Protein AF-0000000080283269 (afdb_homodimer)

Secondary structure (DSSP, 8-state):
--HHHHHHHHHHHHHH-GGGSHHHHT--TT-----S-GGG-HHHHHHHHHHHTSEEEEEEEEEEEE--SS---EEEEEEEEE-TTS-EEEEEEEEE--HHHHHH--TT-EEEEEE-TTT-SSEEEE-TT--HHHHHHHHHHHHHHHH-/--HHHHHHHHHHHHHH-GGGSHHHHT--TT-----S-GGG-HHHHHHHHHHHTSEEEEEEEEEEEE--SS---EEEEEEEEE-TTS-EEEEEEEEE--HHHHHH--TT-EEEEEE-TTT-SSEEEE-TT--HHHHHHHHHHHHHHHH-

Organism: Amycolatopsis orientalis (NCBI:txid31958)

Foldseek 3Di:
DVVVVLVVVVVVVCVVCVCQDCVNVVHDPVDSTDDQDLVPDPVSVVVVVCVVPDDDDDDDDDDDDDRHPPFQDWDWDWDFDAFLVGDTDIAIETDRDHPVRVVPDDPVDDFDWDDDPVPPPRYIYGPPVDDPVVVVVGVVSRVVVVVD/DVVVVLVVVVVVVCVVCVCQDCVNVVHDPVDSTDDQDLVPDPVSVVVVVCVVPDDDDDDDDDDDDDRHPPFADWDWDWDFDAFLVGDTDIAIETDRDHPVRVVPDDPVDDFDWDDDPVPPPRYIYGPPPDDPVVVVVGVVSRVVVVVD

Solvent-accessible surface area (backbone atoms only — not comparable to full-atom values): 16406 Å² total; per-residue (Å²): 121,71,67,58,52,52,54,50,52,51,50,49,42,36,66,73,37,51,77,67,23,47,77,66,61,62,44,62,90,75,44,87,67,76,65,81,52,45,91,79,29,68,69,45,47,54,49,52,57,53,26,74,72,29,51,75,35,42,23,30,30,63,49,74,44,77,48,48,90,82,49,50,40,38,31,35,36,31,20,53,28,43,32,70,88,68,53,70,48,54,26,40,26,80,42,72,35,47,69,71,55,54,59,66,62,45,69,68,42,75,41,54,23,12,28,44,87,88,70,69,50,34,58,31,32,76,38,82,81,59,53,64,68,60,53,50,52,45,52,50,48,38,52,54,55,70,76,99,122,71,68,57,53,52,54,50,51,51,50,49,42,36,67,73,37,51,78,66,24,47,77,65,62,63,46,61,88,76,44,89,68,78,66,82,52,46,91,77,30,66,68,45,47,52,49,52,57,53,27,76,71,29,51,74,33,41,22,30,30,64,50,74,44,76,48,49,89,81,53,47,40,40,30,33,36,32,20,52,28,43,32,71,86,68,53,70,49,56,26,40,26,80,41,70,36,46,67,71,57,55,61,67,62,46,70,68,42,74,41,54,24,13,28,43,87,89,70,70,52,36,57,32,32,76,38,84,80,60,52,66,68,58,52,50,52,46,51,51,48,39,52,54,56,70,76,100

Nearest PDB structures (foldseek):
  3ul5-assembly1_A  TM=3.942E-01  e=2.993E+00  Saccharum officinarum
  7eg9-assembly1_A  TM=3.042E-01  e=3.191E+00  Homo sapiens
  8gxs-assembly1_DA  TM=3.113E-01  e=5.332E+00  Homo sapiens
  3ul5-assembly1_A  TM=3.945E-01  e=2.139E+00  Saccharum officinarum
  7eg9-assembly1_A  TM=3.043E-01  e=2.951E+00  Homo sapiens

Sequence (296 aa):
MFFGSKKKLDDLMAQLRPDLSRESLGVGPAFPGVAPNPLLSRDAWKRNAELRTGALALGVLVDWREGSSDGSPRVVLMLDVETAGGISFRGIADEDLTITELTRLAPGQTLPVRYRPAVMDHYVALARDADPAQVRRLSDEIASRKRTMFFGSKKKLDDLMAQLRPDLSRESLGVGPAFPGVAPNPLLSRDAWKRNAELRTGALALGVLVDWREGSSDGSPRVVLMLDVETAGGISFRGIADEDLTITELTRLAPGQTLPVRYRPAVMDHYVALARDADPAQVRRLSDEIASRKRT

Radius of gyration: 23.68 Å; Cα contacts (8 Å, |Δi|>4): 490; chains: 2; bounding box: 53×63×57 Å

Structure (mmCIF, N/CA/C/O backbone):
data_AF-0000000080283269-model_v1
#
loop_
_entity.id
_entity.type
_entity.pdbx_description
1 polymer 'DUF5753 domain-containing protein'
#
loop_
_atom_site.group_PDB
_atom_site.id
_atom_site.type_symbol
_atom_site.label_atom_id
_atom_site.label_alt_id
_atom_site.label_comp_id
_atom_site.label_asym_id
_atom_site.label_entity_id
_atom_site.label_seq_id
_atom_site.pdbx_PDB_ins_code
_atom_site.Cartn_x
_atom_site.Cartn_y
_atom_site.Cartn_z
_atom_site.occupancy
_atom_site.B_iso_or_equiv
_atom_site.auth_seq_id
_atom_site.auth_comp_id
_atom_site.auth_asym_id
_atom_site.auth_atom_id
_atom_site.pdbx_PDB_model_num
ATOM 1 N N . MET A 1 1 ? -30.797 17.016 18.844 1 34.53 1 MET A N 1
ATOM 2 C CA . MET A 1 1 ? -31 15.586 18.688 1 34.53 1 MET A CA 1
ATOM 3 C C . MET A 1 1 ? -29.969 14.992 17.734 1 34.53 1 MET A C 1
ATOM 5 O O . MET A 1 1 ? -29.828 13.773 17.656 1 34.53 1 MET A O 1
ATOM 9 N N . PHE A 1 2 ? -29.422 15.75 16.719 1 45.03 2 PHE A N 1
ATOM 10 C CA . PHE A 1 2 ? -28.484 15.359 15.672 1 45.03 2 PHE A CA 1
ATOM 11 C C . PHE A 1 2 ? -27.109 15.062 16.266 1 45.03 2 PHE A C 1
ATOM 13 O O . PHE A 1 2 ? -26.312 14.344 15.664 1 45.03 2 PHE A O 1
ATOM 20 N N . PHE A 1 3 ? -26.844 15.656 17.5 1 53.34 3 PHE A N 1
ATOM 21 C CA . PHE A 1 3 ? -25.594 15.492 18.234 1 53.34 3 PHE A CA 1
ATOM 22 C C . PHE A 1 3 ? -25.391 14.039 18.641 1 53.34 3 PHE A C 1
ATOM 24 O O . PHE A 1 3 ? -24.266 13.539 18.641 1 53.34 3 PHE A O 1
ATOM 31 N N . GLY A 1 4 ? -26.484 13.469 18.906 1 50.44 4 GLY A N 1
ATOM 32 C CA . GLY A 1 4 ? -26.484 12.086 19.359 1 50.44 4 GLY A CA 1
ATOM 33 C C . GLY A 1 4 ? -26 11.109 18.297 1 50.44 4 GLY A C 1
ATOM 34 O O . GLY A 1 4 ? -25.312 10.141 18.625 1 50.44 4 GLY A O 1
ATOM 35 N N . SER A 1 5 ? -26.344 11.539 17.125 1 53.84 5 SER A N 1
ATOM 36 C CA . SER A 1 5 ? -26.094 10.617 16.031 1 53.84 5 SER A CA 1
ATOM 37 C C . SER A 1 5 ? -24.609 10.602 15.648 1 53.84 5 SER A C 1
ATOM 39 O O . SER A 1 5 ? -24.031 9.531 15.43 1 53.84 5 SER A O 1
ATOM 41 N N . LYS A 1 6 ? -23.984 11.742 15.742 1 57.91 6 LYS A N 1
ATOM 42 C CA . LYS A 1 6 ? -22.562 11.82 15.438 1 57.91 6 LYS A CA 1
ATOM 43 C C . LYS A 1 6 ? -21.734 11.094 16.484 1 57.91 6 LYS A C 1
ATOM 45 O O . LYS A 1 6 ? -20.797 10.352 16.156 1 57.91 6 LYS A O 1
ATOM 50 N N . LYS A 1 7 ? -22.047 11.359 17.703 1 60.53 7 LYS A N 1
ATOM 51 C CA . LYS A 1 7 ? -21.328 10.664 18.781 1 60.53 7 LYS A CA 1
ATOM 52 C C . LYS A 1 7 ? -21.469 9.148 18.641 1 60.53 7 LYS A C 1
ATOM 54 O O . LYS A 1 7 ? -20.5 8.422 18.828 1 60.53 7 LYS A O 1
ATOM 59 N N . LYS A 1 8 ? -22.656 8.688 18.266 1 61.84 8 LYS A N 1
ATOM 60 C CA . LYS A 1 8 ? -22.875 7.254 18.109 1 61.84 8 LYS A CA 1
ATOM 61 C C . LYS A 1 8 ? -22.047 6.699 16.953 1 61.84 8 LYS A C 1
ATOM 63 O O . LYS A 1 8 ? -21.469 5.613 17.062 1 61.84 8 LYS A O 1
ATOM 68 N N . LEU A 1 9 ? -21.906 7.461 15.805 1 58.5 9 LEU A N 1
ATOM 69 C CA . LEU A 1 9 ? -21.125 7.02 14.656 1 58.5 9 LEU A CA 1
ATOM 70 C C . LEU A 1 9 ? -19.641 6.996 14.977 1 58.5 9 LEU A C 1
ATOM 72 O O . LEU A 1 9 ? -18.922 6.062 14.594 1 58.5 9 LEU A O 1
ATOM 76 N N . ASP A 1 10 ? -19.328 8.039 15.75 1 60.22 10 ASP A N 1
ATOM 77 C CA . ASP A 1 10 ? -17.922 8.086 16.156 1 60.22 10 ASP A CA 1
ATOM 78 C C . ASP A 1 10 ? -17.578 6.891 17.047 1 60.22 10 ASP A C 1
ATOM 80 O O . ASP A 1 10 ? -16.516 6.285 16.891 1 60.22 10 ASP A O 1
ATOM 84 N N . ASP A 1 11 ? -18.469 6.703 17.922 1 62.12 11 ASP A N 1
ATOM 85 C CA . ASP A 1 11 ? -18.281 5.57 18.812 1 62.12 11 ASP A CA 1
ATOM 86 C C . ASP A 1 11 ? -18.266 4.254 18.047 1 62.12 11 ASP A C 1
ATOM 88 O O . ASP A 1 11 ? -17.453 3.365 18.344 1 62.12 11 ASP A O 1
ATOM 92 N N . LEU A 1 12 ? -19.188 4.098 17.125 1 60.12 12 LEU A N 1
ATOM 93 C CA . LEU A 1 12 ? -19.234 2.887 16.297 1 60.12 12 LEU A CA 1
ATOM 94 C C . LEU A 1 12 ? -17.953 2.721 15.5 1 60.12 12 LEU A C 1
ATOM 96 O O . LEU A 1 12 ? -17.391 1.622 15.43 1 60.12 12 LEU A O 1
ATOM 100 N N . MET A 1 13 ? -17.5 3.801 15.062 1 62.12 13 MET A N 1
ATOM 101 C CA . MET A 1 13 ? -16.281 3.73 14.266 1 62.12 13 MET A CA 1
ATOM 102 C C . MET A 1 13 ? -15.086 3.373 15.148 1 62.12 13 MET A C 1
ATOM 104 O O . MET A 1 13 ? -14.203 2.615 14.727 1 62.12 13 MET A O 1
ATOM 108 N N . ALA A 1 14 ? -15.125 3.967 16.328 1 62.28 14 ALA A N 1
ATOM 109 C CA . ALA A 1 14 ? -14.078 3.611 17.281 1 62.28 14 ALA A CA 1
ATOM 110 C C . ALA A 1 14 ? -14.094 2.115 17.578 1 62.28 14 ALA A C 1
ATOM 112 O O . ALA A 1 14 ? -13.047 1.502 17.781 1 62.28 14 ALA A O 1
ATOM 113 N N . GLN A 1 15 ? -15.281 1.639 17.5 1 68.88 15 GLN A N 1
ATOM 114 C CA . GLN A 1 15 ? -15.398 0.206 17.75 1 68.88 15 GLN A CA 1
ATOM 115 C C . GLN A 1 15 ? -14.938 -0.603 16.547 1 68.88 15 GLN A C 1
ATOM 117 O O . GLN A 1 15 ? -14.32 -1.659 16.703 1 68.88 15 GLN A O 1
ATOM 122 N N . LEU A 1 16 ? -15.164 -0.033 15.484 1 72.62 16 LEU A N 1
ATOM 123 C CA . LEU A 1 16 ? -14.883 -0.789 14.266 1 72.62 16 LEU A CA 1
ATOM 124 C C . LEU A 1 16 ? -13.422 -0.642 13.867 1 72.62 16 LEU A C 1
ATOM 126 O O . LEU A 1 16 ? -12.82 -1.578 13.328 1 72.62 16 LEU A O 1
ATOM 130 N N . ARG A 1 17 ? -12.891 0.558 14.289 1 80.06 17 ARG A N 1
ATOM 131 C CA . ARG A 1 17 ? -11.492 0.833 13.961 1 80.06 17 ARG A CA 1
ATOM 132 C C . ARG A 1 17 ? -10.742 1.375 15.172 1 80.06 17 ARG A C 1
ATOM 134 O O . ARG A 1 17 ? -10.297 2.525 15.164 1 80.06 17 ARG A O 1
ATOM 141 N N . PRO A 1 18 ? -10.578 0.492 16.156 1 78.25 18 PRO A N 1
ATOM 142 C CA . PRO A 1 18 ? -9.898 0.943 17.375 1 78.25 18 PRO A CA 1
ATOM 143 C C . PRO A 1 18 ? -8.5 1.495 17.094 1 78.25 18 PRO A C 1
ATOM 145 O O . PRO A 1 18 ? -7.992 2.307 17.875 1 78.25 18 PRO A O 1
ATOM 148 N N . ASP A 1 19 ? -7.902 1.086 16.016 1 80.44 19 ASP A N 1
ATOM 149 C CA . ASP A 1 19 ? -6.559 1.538 15.68 1 80.44 19 ASP A CA 1
ATOM 150 C C . ASP A 1 19 ? -6.562 3 15.242 1 80.44 19 ASP A C 1
ATOM 152 O O . ASP A 1 19 ? -5.512 3.645 15.195 1 80.44 19 ASP A O 1
ATOM 156 N N . LEU A 1 20 ? -7.73 3.541 14.992 1 82.75 20 LEU A N 1
ATOM 157 C CA . LEU A 1 20 ? -7.852 4.938 14.594 1 82.75 20 LEU A CA 1
ATOM 158 C C . LEU A 1 20 ? -8.445 5.781 15.711 1 82.75 20 LEU A C 1
ATOM 160 O O . LEU A 1 20 ? -8.82 6.938 15.5 1 82.75 20 LEU A O 1
ATOM 164 N N . SER A 1 21 ? -8.484 5.176 16.906 1 83.94 21 SER A N 1
ATOM 165 C CA . SER A 1 21 ? -8.984 5.926 18.047 1 83.94 21 SER A CA 1
ATOM 166 C C . SER A 1 21 ? -8.008 7.02 18.469 1 83.94 21 SER A C 1
ATOM 168 O O . SER A 1 21 ? -6.824 6.965 18.125 1 83.94 21 SER A O 1
ATOM 170 N N . ARG A 1 22 ? -8.547 8 19.203 1 87.62 22 ARG A N 1
ATOM 171 C CA . ARG A 1 22 ? -7.727 9.102 19.703 1 87.62 22 ARG A CA 1
ATOM 172 C C . ARG A 1 22 ? -6.582 8.586 20.562 1 87.62 22 ARG A C 1
ATOM 174 O O . ARG A 1 22 ? -5.449 9.055 20.438 1 87.62 22 ARG A O 1
ATOM 181 N N . GLU A 1 23 ? -6.848 7.66 21.375 1 85.19 23 GLU A N 1
ATOM 182 C CA . GLU A 1 23 ? -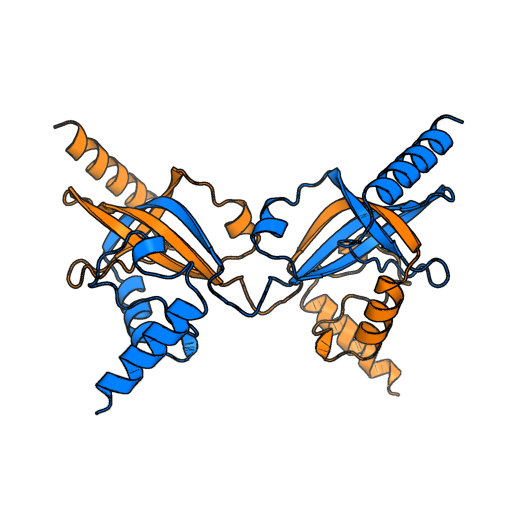5.828 7.066 22.234 1 85.19 23 GLU A CA 1
ATOM 183 C C . GLU A 1 23 ? -4.734 6.391 21.422 1 85.19 23 GLU A C 1
ATOM 185 O O . GLU A 1 23 ? -3.547 6.59 21.672 1 85.19 23 GLU A O 1
ATOM 190 N N . SER A 1 24 ? -5.137 5.695 20.422 1 84.75 24 SER A N 1
ATOM 191 C CA . SER A 1 24 ? -4.176 4.973 19.594 1 84.75 24 SER A CA 1
ATOM 192 C C . SER A 1 24 ? -3.326 5.93 18.766 1 84.75 24 SER A C 1
ATOM 194 O O . SER A 1 24 ? -2.158 5.648 18.484 1 84.75 24 SER A O 1
ATOM 196 N N . LEU A 1 25 ? -3.906 7.035 18.391 1 88.19 25 LEU A N 1
ATOM 197 C CA . LEU A 1 25 ? -3.221 8.008 17.531 1 88.19 25 LEU A CA 1
ATOM 198 C C . LEU A 1 25 ? -2.393 8.977 18.375 1 88.19 25 LEU A C 1
ATOM 200 O O . LEU A 1 25 ? -1.561 9.711 17.844 1 88.19 25 LEU A O 1
ATOM 204 N N . GLY A 1 26 ? -2.545 8.969 19.656 1 86.12 26 GLY A N 1
ATOM 205 C CA . GLY A 1 26 ? -1.801 9.844 20.547 1 86.12 26 GLY A CA 1
ATOM 206 C C . GLY A 1 26 ? -2.266 11.289 20.484 1 86.12 26 GLY A C 1
ATOM 207 O O . GLY A 1 26 ? -1.453 12.211 20.547 1 86.12 26 GLY A O 1
ATOM 208 N N . VAL A 1 27 ? -3.572 11.43 20.141 1 88.94 27 VAL A N 1
ATOM 209 C CA . VAL A 1 27 ? -4.102 12.781 20.016 1 88.94 27 VAL A CA 1
ATOM 210 C C . VAL A 1 27 ? -5.109 13.047 21.141 1 88.94 27 VAL A C 1
ATOM 212 O O . VAL A 1 27 ? -5.566 12.117 21.812 1 88.94 27 VAL A O 1
ATOM 215 N N . GLY A 1 28 ? -5.285 14.289 21.438 1 83 28 GLY A N 1
ATOM 216 C CA . GLY A 1 28 ? -6.18 14.703 22.516 1 83 28 GLY A CA 1
ATOM 217 C C . GLY A 1 28 ? -7.645 14.656 22.109 1 83 28 GLY A C 1
ATOM 218 O O . GLY A 1 28 ? -7.973 14.297 20.984 1 83 28 GLY A O 1
ATOM 219 N N . PRO A 1 29 ? -8.547 15 23.047 1 80.88 29 PRO A N 1
ATOM 220 C CA . PRO A 1 29 ? -9.992 14.922 22.844 1 80.88 29 PRO A CA 1
ATOM 221 C C . PRO A 1 29 ? -10.5 15.93 21.812 1 80.88 29 PRO A C 1
ATOM 223 O O . PRO A 1 29 ? -11.609 15.781 21.281 1 80.88 29 PRO A O 1
ATOM 226 N N . ALA A 1 30 ? -9.711 16.906 21.531 1 80.5 30 ALA A N 1
ATOM 227 C CA . ALA A 1 30 ? -10.125 17.938 20.578 1 80.5 30 ALA A CA 1
ATOM 228 C C . ALA A 1 30 ? -10.023 17.438 19.141 1 80.5 30 ALA A C 1
ATOM 230 O O . ALA A 1 30 ? -10.555 18.062 18.219 1 80.5 30 ALA A O 1
ATOM 231 N N . PHE A 1 31 ? -9.422 16.312 18.891 1 88.19 31 PHE A N 1
ATOM 232 C CA . P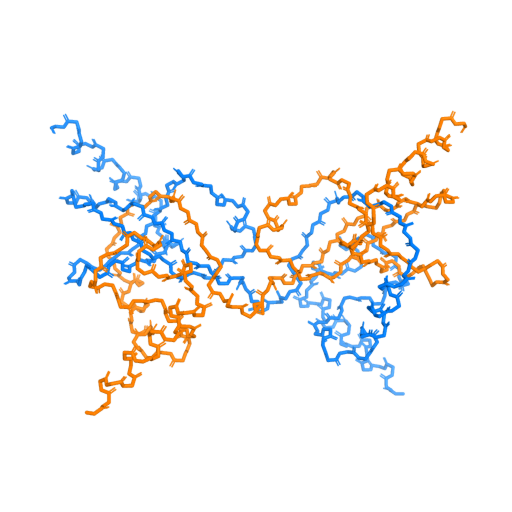HE A 1 31 ? -9.297 15.75 17.547 1 88.19 31 PHE A CA 1
ATOM 233 C C . PHE A 1 31 ? -10.641 15.203 17.062 1 88.19 31 PHE A C 1
ATOM 235 O O . PHE A 1 31 ? -11.234 14.344 17.719 1 88.19 31 PHE A O 1
ATOM 242 N N . PRO A 1 32 ? -11.117 15.672 15.914 1 84.12 32 PRO A N 1
ATOM 243 C CA . PRO A 1 32 ? -12.453 15.297 15.453 1 84.12 32 PRO A CA 1
ATOM 244 C C . PRO A 1 32 ? -12.508 13.859 14.922 1 84.12 32 PRO A C 1
ATOM 246 O O . PRO A 1 32 ? -13.594 13.312 14.742 1 84.12 32 PRO A O 1
ATOM 249 N N . GLY A 1 33 ? -11.43 13.32 14.719 1 84.62 33 GLY A N 1
ATOM 250 C CA . GLY A 1 33 ? -11.414 11.953 14.227 1 84.62 33 GLY A CA 1
ATOM 251 C C . GLY A 1 33 ? -11.148 11.867 12.734 1 84.62 33 GLY A C 1
ATOM 252 O O . GLY A 1 33 ? -11.141 12.883 12.039 1 84.62 33 GLY A O 1
ATOM 253 N N . VAL A 1 34 ? -10.797 10.695 12.281 1 85.12 34 VAL A N 1
ATOM 254 C CA . VAL A 1 34 ? -10.547 10.438 10.867 1 85.12 34 VAL A CA 1
ATOM 255 C C . VAL A 1 34 ? -11.844 10.031 10.18 1 85.12 34 VAL A C 1
ATOM 257 O O . VAL A 1 34 ? -12.523 9.102 10.617 1 85.12 34 VAL A O 1
ATOM 260 N N . ALA A 1 35 ? -12.195 10.797 9.164 1 82.75 35 ALA A N 1
ATOM 261 C CA . ALA A 1 35 ? -13.422 10.469 8.43 1 82.75 35 ALA A CA 1
ATOM 262 C C . ALA A 1 35 ? -13.305 9.117 7.734 1 82.75 35 ALA A C 1
ATOM 264 O O . ALA A 1 35 ? -12.312 8.852 7.047 1 82.75 35 ALA A O 1
ATOM 265 N N . PRO A 1 36 ? -14.312 8.273 7.902 1 75.5 36 PRO A N 1
ATOM 266 C CA . PRO A 1 36 ? -14.258 6.992 7.199 1 75.5 36 PRO A CA 1
ATOM 267 C C . PRO A 1 36 ? -14.211 7.152 5.68 1 75.5 36 PRO A C 1
ATOM 269 O O . PRO A 1 36 ? -13.492 6.414 5.004 1 75.5 36 PRO A O 1
ATOM 272 N N . ASN A 1 37 ? -15 8.086 5.152 1 76.44 37 ASN A N 1
ATOM 273 C CA . ASN A 1 37 ? -14.961 8.445 3.738 1 76.44 37 ASN A CA 1
ATOM 274 C C . ASN A 1 37 ? -14.836 9.953 3.543 1 76.44 37 ASN A C 1
ATOM 276 O O . ASN A 1 37 ? -15.844 10.656 3.508 1 76.44 37 ASN A O 1
ATOM 280 N N . PRO A 1 38 ? -13.625 10.375 3.365 1 79.5 38 PRO A N 1
ATOM 281 C CA . PRO A 1 38 ? -13.398 11.82 3.273 1 79.5 38 PRO A CA 1
ATOM 282 C C . PRO A 1 38 ? -14.094 12.453 2.068 1 79.5 38 PRO A C 1
ATOM 284 O O . PRO A 1 38 ? -14.414 13.641 2.09 1 79.5 38 PRO A O 1
ATOM 287 N N . LEU A 1 39 ? -14.328 11.648 1.071 1 77.81 39 LEU A N 1
ATOM 288 C CA . LEU A 1 39 ? -14.953 12.18 -0.136 1 77.81 39 LEU A CA 1
ATOM 289 C C . LEU A 1 39 ? -16.422 12.523 0.113 1 77.81 39 LEU A C 1
ATOM 291 O O . LEU A 1 39 ? -17 13.344 -0.602 1 77.81 39 LEU A O 1
ATOM 295 N N . LEU A 1 40 ? -16.953 11.914 1.128 1 79.88 40 LEU A N 1
ATOM 296 C CA . LEU A 1 40 ? -18.359 12.133 1.414 1 79.88 40 LEU A CA 1
ATOM 297 C C . LEU A 1 40 ? -18.531 13.039 2.627 1 79.88 40 LEU A C 1
ATOM 299 O O . LEU A 1 40 ? -19.656 13.258 3.082 1 79.88 40 LEU A O 1
ATOM 303 N N . SER A 1 41 ? -17.5 13.477 3.143 1 84.88 41 SER A N 1
ATOM 304 C CA . SER A 1 41 ? -17.547 14.32 4.332 1 84.88 41 SER A CA 1
ATOM 305 C C . SER A 1 41 ? -17.281 15.781 3.988 1 84.88 41 SER A C 1
ATOM 307 O O . SER A 1 41 ? -16.172 16.125 3.564 1 84.88 41 SER A O 1
ATOM 309 N N . ARG A 1 42 ? -18.234 16.594 4.18 1 88.81 42 ARG A N 1
ATOM 310 C CA . ARG A 1 42 ? -18.078 18.016 3.924 1 88.81 42 ARG A CA 1
ATOM 311 C C . ARG A 1 42 ? -16.984 18.609 4.789 1 88.81 42 ARG A C 1
ATOM 313 O O . ARG A 1 42 ? -16.172 19.422 4.316 1 88.81 42 ARG A O 1
ATOM 320 N N . ASP A 1 43 ? -17.031 18.234 6.062 1 89.31 43 ASP A N 1
ATOM 321 C CA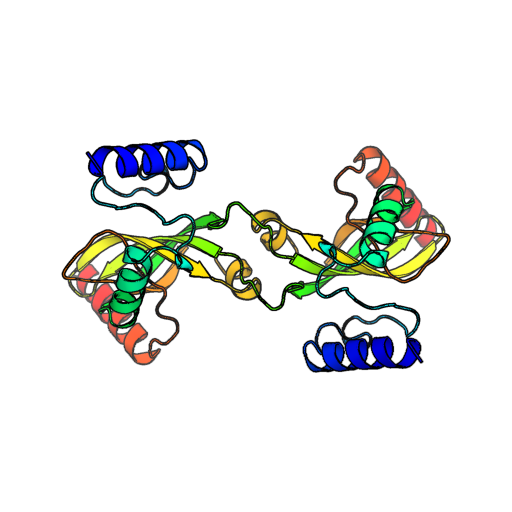 . ASP A 1 43 ? -16.016 18.734 6.984 1 89.31 43 ASP A CA 1
ATOM 322 C C . ASP A 1 43 ? -14.617 18.328 6.523 1 89.31 43 ASP A C 1
ATOM 324 O O . ASP A 1 43 ? -13.688 19.141 6.59 1 89.31 43 ASP A O 1
ATOM 328 N N . ALA A 1 44 ? -14.531 17.172 6.02 1 88.62 44 ALA A N 1
ATOM 329 C CA . ALA A 1 44 ? -13.234 16.688 5.547 1 88.62 44 ALA A CA 1
ATOM 330 C C . ALA A 1 44 ? -12.789 17.469 4.312 1 88.62 44 ALA A C 1
ATOM 332 O O . ALA A 1 44 ? -11.609 17.812 4.18 1 88.62 44 ALA A O 1
ATOM 333 N N . TRP A 1 45 ? -13.664 17.734 3.49 1 88.31 45 TRP A N 1
ATOM 334 C CA . TRP A 1 45 ? -13.336 18.5 2.287 1 88.31 45 TRP A CA 1
ATOM 335 C C . TRP A 1 45 ? -12.812 19.875 2.645 1 88.31 45 TRP A C 1
ATOM 337 O O . TRP A 1 45 ? -11.805 20.328 2.1 1 88.31 45 TRP A O 1
ATOM 347 N N . LYS A 1 46 ? -13.562 20.469 3.451 1 91.38 46 LYS A N 1
ATOM 348 C CA . LYS A 1 46 ? -13.18 21.812 3.877 1 91.38 46 LYS A CA 1
ATOM 349 C C . LYS A 1 46 ? -11.812 21.797 4.562 1 91.38 46 LYS A C 1
ATOM 351 O O . LYS A 1 46 ? -10.961 22.641 4.266 1 91.38 46 LYS A O 1
ATOM 356 N N . ARG A 1 47 ? -11.648 20.875 5.445 1 91.75 47 ARG A N 1
ATOM 357 C CA . ARG A 1 47 ? -10.383 20.75 6.172 1 91.75 47 ARG A CA 1
ATOM 358 C C . ARG A 1 47 ? -9.219 20.547 5.215 1 91.75 47 ARG A C 1
ATOM 360 O O . ARG A 1 47 ? -8.18 21.188 5.34 1 91.75 47 ARG A O 1
ATOM 367 N N . ASN A 1 48 ? -9.438 19.656 4.305 1 91.5 48 ASN A N 1
ATOM 368 C CA . ASN A 1 48 ? -8.375 19.359 3.348 1 91.5 48 ASN A CA 1
ATOM 369 C C . ASN A 1 48 ? -8.016 20.578 2.504 1 91.5 48 ASN A C 1
ATOM 371 O O . ASN A 1 48 ? -6.84 20.797 2.205 1 91.5 48 ASN A O 1
ATOM 375 N N . ALA A 1 49 ? -8.992 21.312 2.076 1 92.75 49 ALA A N 1
ATOM 376 C CA . ALA A 1 49 ? -8.75 22.531 1.32 1 92.75 49 ALA A CA 1
ATOM 377 C C . ALA A 1 49 ? -7.949 23.547 2.141 1 92.75 49 ALA A C 1
ATOM 379 O O . ALA A 1 49 ? -7.012 24.156 1.632 1 92.75 49 ALA A O 1
ATOM 380 N N . GLU A 1 50 ? -8.32 23.734 3.398 1 94.38 50 GLU A N 1
ATOM 381 C CA . GLU A 1 50 ? -7.617 24.656 4.277 1 94.38 50 GLU A CA 1
ATOM 382 C C . GLU A 1 50 ? -6.176 24.219 4.516 1 94.38 50 GLU A C 1
ATOM 384 O O . GLU A 1 50 ? -5.266 25.047 4.578 1 94.38 50 GLU A O 1
ATOM 389 N N . LEU A 1 51 ? -5.996 22.953 4.602 1 94.44 51 LEU A N 1
ATOM 390 C CA . LEU A 1 51 ? -4.668 22.406 4.871 1 94.44 51 LEU A CA 1
ATOM 391 C C . LEU A 1 51 ? -3.74 22.625 3.68 1 94.44 51 LEU A C 1
ATOM 393 O O . LEU A 1 51 ? -2.533 22.797 3.85 1 94.44 51 LEU A O 1
ATOM 397 N N . ARG A 1 52 ? -4.305 22.609 2.455 1 91.25 52 ARG A N 1
ATOM 398 C CA . ARG A 1 52 ? -3.498 22.781 1.254 1 91.25 52 ARG A CA 1
ATOM 399 C C . ARG A 1 52 ? -2.799 24.141 1.268 1 91.25 52 ARG A C 1
ATOM 401 O O . ARG A 1 52 ? -1.7 24.281 0.729 1 91.25 52 ARG A O 1
ATOM 408 N N . THR A 1 53 ? -3.41 25.109 1.938 1 92.5 53 THR A N 1
ATOM 409 C CA . THR A 1 53 ? -2.834 26.453 2.006 1 92.5 53 THR A CA 1
ATOM 410 C C . THR A 1 53 ? -2.326 26.75 3.414 1 92.5 53 THR A C 1
ATOM 412 O O . THR A 1 53 ? -2.146 27.906 3.779 1 92.5 53 THR A O 1
ATOM 415 N N . GLY A 1 54 ? -2.186 25.734 4.168 1 95.12 54 GLY A N 1
ATOM 416 C CA . GLY A 1 54 ? -1.747 25.906 5.543 1 95.12 54 GLY A CA 1
ATOM 417 C C . GLY A 1 54 ? -0.287 26.297 5.66 1 95.12 54 GLY A C 1
ATOM 418 O O . GLY A 1 54 ? 0.42 26.391 4.656 1 95.12 54 GLY A O 1
ATOM 419 N N . ALA A 1 55 ? 0.085 26.578 6.852 1 96.44 55 ALA A N 1
ATOM 420 C CA . ALA A 1 55 ? 1.462 26.969 7.152 1 96.44 55 ALA A CA 1
ATOM 421 C C . ALA A 1 55 ? 2.389 25.75 7.125 1 96.44 55 ALA A C 1
ATOM 423 O O . ALA A 1 55 ? 2.014 24.672 7.57 1 96.44 55 ALA A O 1
ATOM 424 N N . LEU A 1 56 ? 3.598 25.922 6.617 1 96.81 56 LEU A N 1
ATOM 425 C CA . LEU A 1 56 ? 4.586 24.859 6.492 1 96.81 56 LEU A CA 1
ATOM 426 C C . LEU A 1 56 ? 5.199 24.531 7.848 1 96.81 56 LEU A C 1
ATOM 428 O O . LEU A 1 56 ? 5.508 25.422 8.633 1 96.81 56 LEU A O 1
ATOM 432 N N . ALA A 1 57 ? 5.414 23.281 8.203 1 97.69 57 ALA A N 1
ATOM 433 C CA . ALA A 1 57 ? 6.094 22.734 9.367 1 97.69 57 ALA A CA 1
ATOM 434 C C . ALA A 1 57 ? 6.832 21.438 9.023 1 97.69 57 ALA A C 1
ATOM 436 O O . ALA A 1 57 ? 6.836 21.016 7.863 1 97.69 57 ALA A O 1
ATOM 437 N N . LEU A 1 58 ? 7.551 20.844 9.969 1 97.25 58 LEU A N 1
ATOM 438 C CA . LEU A 1 58 ? 8.219 19.562 9.797 1 97.25 58 LEU A CA 1
ATOM 439 C C . LEU A 1 58 ? 7.582 18.5 10.688 1 97.25 58 LEU A C 1
ATOM 441 O O . LEU A 1 58 ? 7.297 18.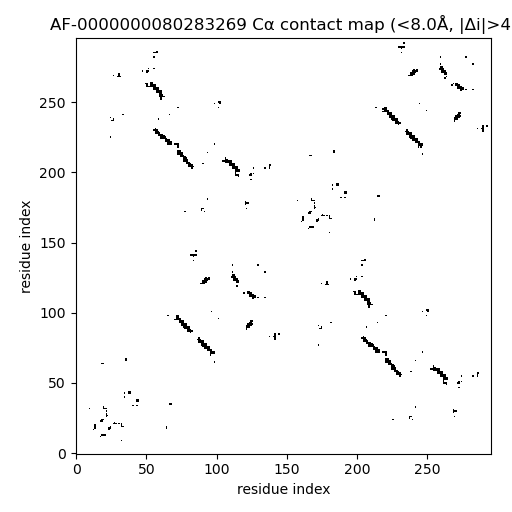75 11.859 1 97.25 58 LEU A O 1
ATOM 445 N N . GLY A 1 59 ? 7.238 17.406 10.109 1 97.06 59 GLY A N 1
ATOM 446 C CA . GLY A 1 59 ? 6.727 16.266 10.852 1 97.06 59 GLY A CA 1
ATOM 447 C C . GLY A 1 59 ? 7.656 15.062 10.812 1 97.06 59 GLY A C 1
ATOM 448 O O . GLY A 1 59 ? 8.125 14.672 9.742 1 97.06 59 GLY A O 1
ATOM 449 N N . VAL A 1 60 ? 7.996 14.5 11.953 1 93.88 60 VAL A N 1
ATOM 450 C CA . VAL A 1 60 ? 8.719 13.234 12.039 1 93.88 60 VAL A CA 1
ATOM 451 C C . VAL A 1 60 ? 7.723 12.078 12.125 1 93.88 60 VAL A C 1
ATOM 453 O O . VAL A 1 60 ? 6.875 12.047 13.023 1 93.88 60 VAL A O 1
ATOM 456 N N . LEU A 1 61 ? 7.84 11.156 11.102 1 94.06 61 LEU A N 1
ATOM 457 C CA . LEU A 1 61 ? 6.91 10.031 11.062 1 94.06 61 LEU A CA 1
ATOM 458 C C . LEU A 1 61 ? 7.098 9.125 12.273 1 94.06 61 LEU A C 1
ATOM 460 O O . LEU A 1 61 ? 8.203 8.641 12.523 1 94.06 61 LEU A O 1
ATOM 464 N N . VAL A 1 62 ? 6.062 8.891 13.086 1 90.81 62 VAL A N 1
ATOM 465 C CA . VAL A 1 62 ? 6.074 8.008 14.242 1 90.81 62 VAL A CA 1
ATOM 466 C C . VAL A 1 62 ? 5.57 6.621 13.844 1 90.81 62 VAL A C 1
ATOM 468 O O . VAL A 1 62 ? 6.207 5.609 14.148 1 90.81 62 VAL A O 1
ATOM 471 N N . ASP A 1 63 ? 4.457 6.594 13.219 1 85.5 63 ASP A N 1
ATOM 472 C CA . ASP A 1 63 ? 3.805 5.367 12.773 1 85.5 63 ASP A CA 1
ATOM 473 C C . ASP A 1 63 ? 2.723 5.664 11.734 1 85.5 63 ASP A C 1
ATOM 475 O O . ASP A 1 63 ? 2.463 6.824 11.414 1 85.5 63 ASP A O 1
ATOM 479 N N . TRP A 1 64 ? 2.178 4.68 11.094 1 85 64 TRP A N 1
ATOM 480 C CA . TRP A 1 64 ? 1.033 4.863 10.211 1 85 64 TRP A CA 1
ATOM 481 C C . TRP A 1 64 ? 0.069 3.686 10.312 1 85 64 TRP A C 1
ATOM 483 O O . TRP A 1 64 ? 0.442 2.611 10.789 1 85 64 TRP A O 1
ATOM 493 N N . ARG A 1 65 ? -1.29 4.016 9.961 1 79.44 65 ARG A N 1
ATOM 494 C CA . ARG A 1 65 ? -2.359 3.027 9.891 1 79.44 65 ARG A CA 1
ATOM 495 C C . ARG A 1 65 ? -3.021 3.035 8.516 1 79.44 65 ARG A C 1
ATOM 497 O O . ARG A 1 65 ? -3.004 4.051 7.816 1 79.44 65 ARG A O 1
ATOM 504 N N . GLU A 1 66 ? -3.51 1.86 8.156 1 78 66 GLU A N 1
ATOM 505 C CA . GLU A 1 66 ? -4.34 1.828 6.953 1 78 66 GLU A CA 1
ATOM 506 C C . GLU A 1 66 ? -5.652 2.574 7.164 1 78 66 GLU A C 1
ATOM 508 O O . GLU A 1 66 ? -6.344 2.354 8.164 1 78 66 GLU A O 1
ATOM 513 N N . GLY A 1 67 ? -5.938 3.576 6.387 1 70.69 67 GLY A N 1
ATOM 514 C CA . GLY A 1 67 ? -7.137 4.387 6.516 1 70.69 67 GLY A CA 1
ATOM 515 C C . GLY A 1 67 ? -8.398 3.654 6.094 1 70.69 67 GLY A C 1
ATOM 516 O O . GLY A 1 67 ? -9.477 3.887 6.652 1 70.69 67 GLY A O 1
ATOM 517 N N . SER A 1 68 ? -8.305 3.062 4.855 1 61.5 68 SER A N 1
ATOM 518 C CA . SER A 1 68 ? -9.539 2.457 4.355 1 61.5 68 SER A CA 1
ATOM 519 C C . SER A 1 68 ? -9.688 1.021 4.848 1 61.5 68 SER A C 1
ATOM 521 O O . SER A 1 68 ? -8.688 0.317 5.031 1 61.5 68 SER A O 1
ATOM 523 N N . SER A 1 69 ? -10.82 0.804 5.637 1 54.84 69 SER A N 1
ATOM 524 C CA . SER A 1 69 ? -11.188 -0.562 6 1 54.84 69 SER A CA 1
ATOM 525 C C . SER A 1 69 ? -10.992 -1.517 4.828 1 54.84 69 SER A C 1
ATOM 527 O O . SER A 1 69 ? -10.617 -2.676 5.016 1 54.84 69 SER A O 1
ATOM 529 N N . ASP A 1 70 ? -11.672 -1.062 3.717 1 52.38 70 ASP A N 1
ATOM 530 C CA . ASP A 1 70 ? -12.117 -1.948 2.645 1 52.38 70 ASP A CA 1
ATOM 531 C C . ASP A 1 70 ? -11 -2.184 1.63 1 52.38 70 ASP A C 1
ATOM 533 O O . ASP A 1 70 ? -11.148 -2.996 0.716 1 52.38 70 ASP A O 1
ATOM 537 N N . GLY A 1 71 ? -9.734 -1.635 1.706 1 55.59 71 GLY A N 1
ATOM 538 C CA . GLY A 1 71 ? -9.305 -2.031 0.374 1 55.59 71 GLY A CA 1
ATOM 539 C C . GLY A 1 71 ? -7.801 -2.15 0.241 1 55.59 71 GLY A C 1
ATOM 540 O O . GLY A 1 71 ? -7.094 -1.142 0.183 1 55.59 71 GLY A O 1
ATOM 541 N N . SER A 1 72 ? -7.355 -3.268 0.704 1 69 72 SER A N 1
ATOM 542 C CA . SER A 1 72 ? -5.965 -3.592 0.398 1 69 72 SER A CA 1
ATOM 543 C C . SER A 1 72 ? -5.617 -3.23 -1.042 1 69 72 SER A C 1
ATOM 545 O O . SER A 1 72 ? -6.453 -3.355 -1.938 1 69 72 SER A O 1
ATOM 547 N N . PRO A 1 73 ? -4.527 -2.488 -1.115 1 75.25 73 PRO A N 1
ATOM 548 C CA . PRO A 1 73 ? -4.082 -2.227 -2.486 1 75.25 73 PRO A CA 1
ATOM 549 C C . PRO A 1 73 ? -4.008 -3.494 -3.334 1 75.25 73 PRO A C 1
ATOM 551 O O . PRO A 1 73 ? -3.605 -4.551 -2.84 1 75.25 73 PRO A O 1
ATOM 554 N N . ARG A 1 74 ? -4.555 -3.393 -4.5 1 81.38 74 ARG A N 1
ATOM 555 C CA . ARG A 1 74 ? -4.383 -4.465 -5.473 1 81.38 74 ARG A CA 1
ATOM 556 C C . ARG A 1 74 ? -3.033 -4.355 -6.176 1 81.38 74 ARG A C 1
ATOM 558 O O . ARG A 1 74 ? -2.658 -3.281 -6.648 1 81.38 74 ARG A O 1
ATOM 565 N N . VAL A 1 75 ? -2.287 -5.461 -6.16 1 84.19 75 VAL A N 1
ATOM 566 C CA . VAL A 1 75 ? -0.961 -5.457 -6.77 1 84.19 75 VAL A CA 1
ATOM 567 C C . VAL A 1 75 ? -0.814 -6.668 -7.691 1 84.19 75 VAL A C 1
ATOM 569 O O . VAL A 1 75 ? -1.464 -7.695 -7.484 1 84.19 75 VAL A O 1
ATOM 572 N N . VAL A 1 76 ? -0.024 -6.465 -8.727 1 87.06 76 VAL A N 1
ATOM 573 C CA . VAL A 1 76 ? 0.395 -7.531 -9.625 1 87.06 76 VAL A CA 1
ATOM 574 C C . VAL A 1 76 ? 1.853 -7.895 -9.352 1 87.06 76 VAL A C 1
ATOM 576 O O . VAL A 1 76 ? 2.748 -7.062 -9.516 1 87.06 76 VAL A O 1
ATOM 579 N N . LEU A 1 77 ? 2.068 -9.125 -8.867 1 91.38 77 LEU A N 1
ATOM 580 C CA . LEU A 1 77 ? 3.41 -9.609 -8.555 1 91.38 77 LEU A CA 1
ATOM 581 C C . LEU A 1 77 ? 3.984 -10.406 -9.727 1 91.38 77 LEU A C 1
ATOM 583 O O . LEU A 1 77 ? 3.275 -11.195 -10.352 1 91.38 77 LEU A O 1
ATOM 587 N N . MET A 1 78 ? 5.242 -10.094 -10.008 1 93.38 78 MET A N 1
ATOM 588 C CA . MET A 1 78 ? 6.02 -10.93 -10.922 1 93.38 78 MET A CA 1
ATOM 589 C C . MET A 1 78 ? 6.938 -11.867 -10.148 1 93.38 78 MET A C 1
ATOM 591 O O . MET A 1 78 ? 7.762 -11.422 -9.344 1 93.38 78 MET A O 1
ATOM 595 N N . LEU A 1 79 ? 6.766 -13.164 -10.398 1 95.81 79 LEU A N 1
ATOM 596 C CA . LEU A 1 79 ? 7.531 -14.172 -9.664 1 95.81 79 LEU A CA 1
ATOM 597 C C . LEU A 1 79 ? 8.203 -15.148 -10.625 1 95.81 79 LEU A C 1
ATOM 599 O O . LEU A 1 79 ? 7.598 -15.555 -11.625 1 95.81 79 LEU A O 1
ATOM 603 N N . ASP A 1 80 ? 9.461 -15.461 -10.422 1 95.88 80 ASP A N 1
ATOM 604 C CA . ASP A 1 80 ? 10.07 -16.625 -11.062 1 95.88 80 ASP A CA 1
ATOM 605 C C . ASP A 1 80 ? 9.734 -17.906 -10.305 1 95.88 80 ASP A C 1
ATOM 607 O O . ASP A 1 80 ? 10.266 -18.156 -9.219 1 95.88 80 ASP A O 1
ATOM 611 N N . VAL A 1 81 ? 8.898 -18.75 -10.867 1 96.81 81 VAL A N 1
ATOM 612 C CA . VAL A 1 81 ? 8.312 -19.891 -10.172 1 96.81 81 VAL A CA 1
ATOM 613 C C . VAL A 1 81 ? 9.078 -21.156 -10.516 1 96.81 81 VAL A C 1
ATOM 615 O O . VAL A 1 81 ? 9.445 -21.375 -11.68 1 96.81 81 VAL A O 1
ATOM 618 N N . GLU A 1 82 ? 9.32 -21.891 -9.523 1 96.75 82 GLU A N 1
ATOM 619 C CA . GLU A 1 82 ? 9.906 -23.219 -9.68 1 96.75 82 GLU A CA 1
ATOM 620 C C . GLU A 1 82 ? 9.039 -24.281 -9.008 1 96.75 82 GLU A C 1
ATOM 622 O O . GLU A 1 82 ? 8.625 -24.125 -7.859 1 96.75 82 GLU A O 1
ATOM 627 N N . THR A 1 83 ? 8.773 -25.406 -9.766 1 96.12 83 THR A N 1
ATOM 628 C CA . THR A 1 83 ? 7.949 -26.5 -9.25 1 96.12 83 THR A CA 1
ATOM 629 C C . THR A 1 83 ? 8.812 -27.672 -8.82 1 96.12 83 THR A C 1
ATOM 631 O O . THR A 1 83 ? 9.992 -27.75 -9.172 1 96.12 83 THR A O 1
ATOM 634 N N . ALA A 1 84 ? 8.164 -28.578 -8.078 1 92.31 84 ALA A N 1
ATOM 635 C CA . ALA A 1 84 ? 8.852 -29.797 -7.656 1 92.31 84 ALA A CA 1
ATOM 636 C C . ALA A 1 84 ? 9.266 -30.641 -8.859 1 92.31 84 ALA A C 1
ATOM 638 O O . ALA A 1 84 ? 10.297 -31.312 -8.82 1 92.31 84 ALA A O 1
ATOM 639 N N . GLY A 1 85 ? 8.469 -30.531 -9.883 1 92.12 85 GLY A N 1
ATOM 640 C CA . GLY A 1 85 ? 8.742 -31.312 -11.078 1 92.12 85 GLY A CA 1
ATOM 641 C C . GLY A 1 85 ? 9.828 -30.719 -11.953 1 92.12 85 GLY A C 1
ATOM 642 O O . GLY A 1 85 ? 10.211 -31.297 -12.969 1 92.12 85 GLY A O 1
ATOM 643 N N . GLY A 1 86 ? 10.398 -29.547 -11.609 1 92.31 86 GLY A N 1
ATOM 644 C CA . GLY A 1 86 ? 11.516 -28.953 -12.328 1 92.31 86 GLY A CA 1
ATOM 645 C C . GLY A 1 86 ? 11.086 -27.922 -13.359 1 92.31 86 GLY A C 1
ATOM 646 O O . GLY A 1 86 ? 11.906 -27.438 -14.133 1 92.31 86 GLY A O 1
ATOM 647 N N . ILE A 1 87 ? 9.867 -27.703 -13.422 1 93.56 87 ILE A N 1
ATOM 648 C CA . ILE A 1 87 ? 9.375 -26.688 -14.344 1 93.56 87 ILE A CA 1
ATOM 649 C C . ILE A 1 87 ? 9.625 -25.297 -13.758 1 93.56 87 ILE A C 1
ATOM 651 O O . ILE A 1 87 ? 9.398 -25.062 -12.57 1 93.56 87 ILE A O 1
ATOM 655 N N . SER A 1 88 ? 10.188 -24.391 -14.57 1 95.12 88 SER A N 1
ATOM 656 C CA . SER A 1 88 ? 10.391 -22.984 -14.219 1 95.12 88 SER A CA 1
ATOM 657 C C . SER A 1 88 ? 9.656 -22.062 -15.188 1 95.12 88 SER A C 1
ATOM 659 O O . SER A 1 88 ? 9.672 -22.281 -16.406 1 95.12 88 SER A O 1
ATOM 661 N N . PHE A 1 89 ? 9.031 -21.078 -14.641 1 94.75 89 PHE A N 1
ATOM 662 C CA . PHE A 1 89 ? 8.312 -20.156 -15.508 1 94.75 89 PHE A CA 1
ATOM 663 C C . PHE A 1 89 ? 8.055 -18.844 -14.781 1 94.75 89 PHE A C 1
ATOM 665 O O . PHE A 1 89 ? 8.156 -18.766 -13.555 1 94.75 89 PHE A O 1
ATOM 672 N N . ARG A 1 90 ? 7.75 -17.75 -15.531 1 93.75 90 ARG A N 1
ATOM 673 C CA . ARG A 1 90 ? 7.316 -16.469 -14.977 1 93.75 90 ARG A CA 1
ATOM 674 C C . ARG A 1 90 ? 5.859 -16.531 -14.531 1 93.75 90 ARG A C 1
ATOM 676 O O . ARG A 1 90 ? 4.973 -16.828 -15.328 1 93.75 90 ARG A O 1
ATOM 683 N N . GLY A 1 91 ? 5.648 -16.359 -13.219 1 96.44 91 GLY A N 1
ATOM 684 C CA . GLY A 1 91 ? 4.305 -16.312 -12.672 1 96.44 91 GLY A CA 1
ATOM 685 C C . GLY A 1 91 ? 3.814 -14.906 -12.398 1 96.44 91 GLY A C 1
ATOM 686 O O . GLY A 1 91 ? 4.59 -14.039 -11.984 1 96.44 91 GLY A O 1
ATOM 687 N N . ILE A 1 92 ? 2.547 -14.648 -12.578 1 94.12 92 ILE A N 1
ATOM 688 C CA . ILE A 1 92 ? 1.881 -13.383 -12.297 1 94.12 92 ILE A CA 1
ATOM 689 C C . ILE A 1 92 ? 0.792 -13.594 -11.25 1 94.12 92 ILE A C 1
ATOM 691 O O . ILE A 1 92 ? -0.151 -14.359 -11.469 1 94.12 92 ILE A O 1
ATOM 695 N N . ALA A 1 93 ? 0.911 -13.023 -10.133 1 95.06 93 ALA A N 1
ATOM 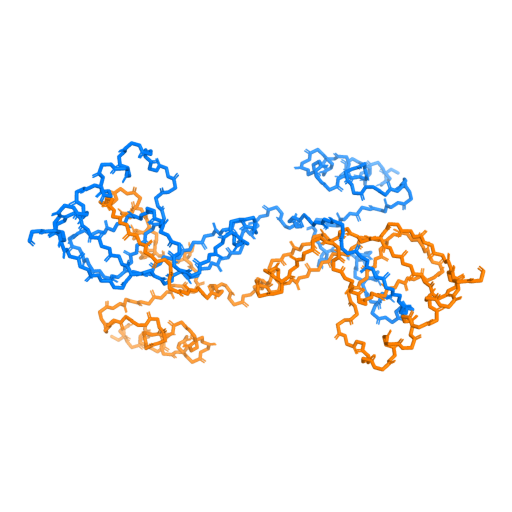696 C CA . ALA A 1 93 ? -0.093 -13.094 -9.078 1 95.06 93 ALA A CA 1
ATOM 697 C C . ALA A 1 93 ? -0.818 -11.758 -8.914 1 95.06 93 ALA A C 1
ATOM 699 O O . ALA A 1 93 ? -0.183 -10.719 -8.727 1 95.06 93 ALA A O 1
ATOM 700 N N . ASP A 1 94 ? -2.072 -11.727 -9.07 1 90.25 94 ASP A N 1
ATOM 701 C CA . ASP A 1 94 ? -2.959 -10.586 -8.844 1 90.25 94 ASP A CA 1
ATOM 702 C C . ASP A 1 94 ? -3.557 -10.633 -7.441 1 90.25 94 ASP A C 1
ATOM 704 O O . ASP A 1 94 ? -4.473 -11.414 -7.172 1 90.25 94 ASP A O 1
ATOM 708 N N . GLU A 1 95 ? -3.008 -9.797 -6.52 1 88.69 95 GLU A N 1
ATOM 709 C CA . GLU A 1 95 ? -3.266 -9.969 -5.094 1 88.69 95 GLU A CA 1
ATOM 710 C C . GLU A 1 95 ? -3.771 -8.672 -4.469 1 88.69 95 GLU A C 1
ATOM 712 O O . GLU A 1 95 ? -3.418 -7.578 -4.918 1 88.69 95 GLU A O 1
ATOM 717 N N . ASP A 1 96 ? -4.578 -8.844 -3.488 1 82.5 96 ASP A N 1
ATOM 718 C CA . ASP A 1 96 ? -4.871 -7.777 -2.539 1 82.5 96 ASP A CA 1
ATOM 719 C C . ASP A 1 96 ? -4.004 -7.902 -1.286 1 82.5 96 ASP A C 1
ATOM 721 O O . ASP A 1 96 ? -4.164 -8.844 -0.51 1 82.5 96 ASP A O 1
ATOM 725 N N . LEU A 1 97 ? -3.072 -6.973 -1.183 1 83.19 97 LEU A N 1
ATOM 726 C CA . LEU A 1 97 ? -2.174 -7.035 -0.033 1 83.19 97 LEU A CA 1
ATOM 727 C C . LEU A 1 97 ? -2.439 -5.883 0.928 1 83.19 97 LEU A C 1
ATOM 729 O O . LEU A 1 97 ? -2.742 -4.766 0.497 1 83.19 97 LEU A O 1
ATOM 733 N N . THR A 1 98 ? -2.373 -6.262 2.174 1 79.12 98 THR A N 1
ATOM 734 C CA . THR A 1 98 ? -2.344 -5.184 3.152 1 79.12 98 THR A CA 1
ATOM 735 C C . THR A 1 98 ? -1.096 -4.324 2.975 1 79.12 98 THR A C 1
ATOM 737 O O . THR A 1 98 ? -0.111 -4.766 2.379 1 79.12 98 THR A O 1
ATOM 740 N N . ILE A 1 99 ? -1.139 -3.178 3.434 1 74.44 99 ILE A N 1
ATOM 741 C CA . ILE A 1 99 ? 0.028 -2.303 3.395 1 74.44 99 ILE A CA 1
ATOM 742 C C . ILE A 1 99 ? 1.208 -2.984 4.086 1 74.44 99 ILE A C 1
ATOM 744 O O . ILE A 1 99 ? 2.34 -2.92 3.602 1 74.44 99 ILE A O 1
ATOM 748 N N . THR A 1 100 ? 0.909 -3.629 5.211 1 75.62 100 THR A N 1
ATOM 749 C CA . THR A 1 100 ? 1.959 -4.344 5.93 1 75.62 100 THR A CA 1
ATOM 750 C C . THR A 1 100 ? 2.598 -5.406 5.039 1 75.62 100 THR A C 1
ATOM 752 O O . THR A 1 100 ? 3.824 -5.527 4.988 1 75.62 100 THR A O 1
ATOM 755 N N . GLU A 1 101 ? 1.853 -6.102 4.301 1 83.12 101 GLU A N 1
ATOM 756 C CA . GLU A 1 101 ? 2.375 -7.109 3.385 1 83.12 101 GLU A CA 1
ATOM 757 C C . GLU A 1 101 ? 3.199 -6.469 2.271 1 83.12 101 GLU A C 1
ATOM 759 O O . GLU A 1 101 ? 4.246 -6.992 1.889 1 83.12 101 GLU A O 1
ATOM 764 N N . LEU A 1 102 ? 2.695 -5.418 1.797 1 79.94 102 LEU A N 1
ATOM 765 C CA . LEU A 1 102 ? 3.381 -4.727 0.712 1 79.94 102 LEU A CA 1
ATOM 766 C C . LEU A 1 102 ? 4.754 -4.234 1.161 1 79.94 102 LEU A C 1
ATOM 768 O O . LEU A 1 102 ? 5.727 -4.328 0.411 1 79.94 102 LEU A O 1
ATOM 772 N N . THR A 1 103 ? 4.871 -3.711 2.344 1 75.94 103 THR A N 1
ATOM 773 C CA . THR A 1 103 ? 6.121 -3.156 2.844 1 75.94 103 THR A CA 1
ATOM 774 C C . THR A 1 103 ? 7.137 -4.266 3.117 1 75.94 103 THR A C 1
ATOM 776 O O . THR A 1 103 ? 8.328 -4 3.258 1 75.94 103 THR A O 1
AT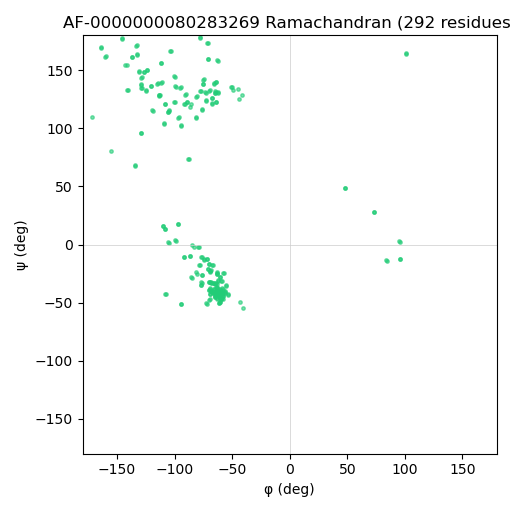OM 779 N N . ARG A 1 104 ? 6.66 -5.445 3.203 1 80 104 ARG A N 1
ATOM 780 C CA . ARG A 1 104 ? 7.547 -6.574 3.465 1 80 104 ARG A CA 1
ATOM 781 C C . ARG A 1 104 ? 8.039 -7.199 2.162 1 80 104 ARG A C 1
ATOM 783 O O . ARG A 1 104 ? 8.938 -8.039 2.17 1 80 104 ARG A O 1
ATOM 790 N N . LEU A 1 105 ? 7.445 -6.797 1.066 1 81.81 105 LEU A N 1
ATOM 791 C CA . LEU A 1 105 ? 7.855 -7.363 -0.214 1 81.81 105 LEU A CA 1
ATOM 792 C C . LEU A 1 105 ? 9.258 -6.883 -0.595 1 81.81 105 LEU A C 1
ATOM 794 O O . LEU A 1 105 ? 9.57 -5.699 -0.455 1 81.81 105 LEU A O 1
ATOM 798 N N . ALA A 1 106 ? 10.094 -7.754 -0.994 1 83.5 106 ALA A N 1
ATOM 799 C CA . ALA A 1 106 ? 11.438 -7.453 -1.487 1 83.5 106 ALA A CA 1
ATOM 800 C C . ALA A 1 106 ? 11.797 -8.359 -2.662 1 83.5 106 ALA A C 1
ATOM 802 O O . ALA A 1 106 ? 11.539 -9.562 -2.631 1 83.5 106 ALA A O 1
ATOM 803 N N . PRO A 1 107 ? 12.344 -7.691 -3.73 1 84.56 107 PRO A N 1
ATOM 804 C CA . PRO A 1 107 ? 12.859 -8.555 -4.797 1 84.56 107 PRO A CA 1
ATOM 805 C C . PRO A 1 107 ? 13.805 -9.633 -4.277 1 84.56 107 PRO A C 1
ATOM 807 O O . PRO A 1 107 ? 14.617 -9.375 -3.389 1 84.56 107 PRO A O 1
ATOM 810 N N . GLY A 1 108 ? 13.633 -10.781 -4.742 1 89.38 108 GLY A N 1
ATOM 811 C CA . GLY A 1 108 ? 14.445 -11.906 -4.301 1 89.38 108 GLY A CA 1
ATOM 812 C C . GLY A 1 108 ? 13.797 -12.719 -3.199 1 89.38 108 GLY A C 1
ATOM 813 O O . GLY A 1 108 ? 14.25 -13.828 -2.889 1 89.38 108 GLY A O 1
ATOM 814 N N . GLN A 1 109 ? 12.742 -12.203 -2.598 1 91.44 109 GLN A N 1
ATOM 815 C CA . GLN A 1 109 ? 11.984 -12.914 -1.571 1 91.44 109 GLN A CA 1
ATOM 816 C C . GLN A 1 109 ? 11.312 -14.156 -2.148 1 91.44 109 GLN A C 1
ATOM 818 O O . GLN A 1 109 ? 10.711 -14.094 -3.223 1 91.44 109 GLN A O 1
ATOM 823 N N . THR A 1 110 ? 11.5 -15.258 -1.464 1 95.5 110 THR A N 1
ATOM 824 C CA . THR A 1 110 ? 10.836 -16.484 -1.889 1 95.5 110 THR A CA 1
ATOM 825 C C . THR A 1 110 ? 9.477 -16.625 -1.206 1 95.5 110 THR A C 1
ATOM 827 O O . THR A 1 110 ? 9.375 -16.5 0.017 1 95.5 110 THR A O 1
ATOM 830 N N . LEU A 1 111 ? 8.438 -16.859 -1.948 1 95.81 111 LEU A N 1
ATOM 831 C CA . LEU A 1 111 ? 7.078 -17 -1.445 1 95.81 111 LEU A CA 1
ATOM 832 C C . LEU A 1 111 ? 6.43 -18.281 -1.971 1 95.81 111 LEU A C 1
ATOM 834 O O . LEU A 1 111 ? 6.641 -18.656 -3.125 1 95.81 111 LEU A O 1
ATOM 838 N N . PRO A 1 112 ? 5.707 -19 -1.117 1 97.62 112 PRO A N 1
ATOM 839 C CA . PRO A 1 112 ? 4.902 -20.109 -1.653 1 97.62 112 PRO A CA 1
ATOM 840 C C . PRO A 1 112 ? 3.777 -19.625 -2.566 1 97.62 112 PRO A C 1
ATOM 842 O O . PRO A 1 112 ? 3.123 -18.625 -2.27 1 97.62 112 PRO A O 1
ATOM 845 N N . VAL A 1 113 ? 3.547 -20.312 -3.643 1 97.81 113 VAL A N 1
ATOM 846 C CA . VAL A 1 113 ? 2.498 -19.953 -4.594 1 97.81 113 VAL A CA 1
ATOM 847 C C . VAL A 1 113 ? 1.758 -21.203 -5.043 1 97.81 113 VAL A C 1
ATOM 849 O O . VAL A 1 113 ? 2.211 -22.328 -4.789 1 97.81 113 VAL A O 1
ATOM 852 N N . ARG A 1 114 ? 0.575 -20.953 -5.57 1 98.06 114 ARG A N 1
ATOM 853 C CA . ARG A 1 114 ? -0.188 -22.016 -6.227 1 98.06 114 ARG A CA 1
ATOM 854 C C . ARG A 1 114 ? -0.348 -21.734 -7.715 1 98.06 114 ARG A C 1
ATOM 856 O O . ARG A 1 114 ? -0.552 -20.594 -8.117 1 98.06 114 ARG A O 1
ATOM 863 N N . TYR A 1 115 ? -0.207 -22.766 -8.5 1 97.06 115 TYR A N 1
ATOM 864 C CA . TYR A 1 115 ? -0.38 -22.672 -9.945 1 97.06 115 TYR A CA 1
ATOM 865 C C . TYR A 1 115 ? -1.253 -23.812 -10.469 1 97.06 115 TYR A C 1
ATOM 867 O O . TYR A 1 115 ? -1.654 -24.688 -9.703 1 97.06 115 TYR A O 1
ATOM 875 N N . ARG A 1 116 ? -1.597 -23.734 -11.641 1 96.19 116 ARG A N 1
ATOM 876 C CA . ARG A 1 116 ? -2.404 -24.75 -12.297 1 96.19 116 ARG A CA 1
ATOM 877 C C . ARG A 1 116 ? -1.579 -25.531 -13.32 1 96.19 116 ARG A C 1
ATOM 879 O O . ARG A 1 116 ? -1.394 -25.078 -14.445 1 96.19 116 ARG A O 1
ATOM 886 N N . PRO A 1 117 ? -1.216 -26.766 -12.93 1 94.94 117 PRO A N 1
ATOM 887 C CA . PRO A 1 117 ? -0.331 -27.531 -13.812 1 94.94 117 PRO A CA 1
ATOM 888 C C . PRO A 1 117 ? -0.969 -27.844 -15.164 1 94.94 117 PRO A C 1
ATOM 890 O O . PRO A 1 117 ? -0.265 -27.969 -16.172 1 94.94 117 PRO A O 1
ATOM 893 N N . ALA A 1 118 ? -2.248 -27.859 -15.219 1 92 118 ALA A N 1
ATOM 894 C CA . ALA A 1 118 ? -2.943 -28.25 -16.438 1 92 118 ALA A CA 1
ATOM 895 C C . ALA A 1 118 ? -3.021 -27.094 -17.422 1 92 118 ALA A C 1
ATOM 897 O O . ALA A 1 118 ? -3.152 -27.297 -18.641 1 92 118 ALA A O 1
ATOM 898 N N . VAL A 1 119 ? -2.947 -25.906 -17.016 1 89.81 119 VAL A N 1
ATOM 899 C CA . VAL A 1 119 ? -3.203 -24.75 -17.875 1 89.81 119 VAL A CA 1
ATOM 900 C C . VAL A 1 119 ? -1.893 -24.031 -18.172 1 89.81 119 VAL A C 1
ATOM 902 O O . VAL A 1 119 ? -1.621 -23.656 -19.312 1 89.81 119 VAL A O 1
ATOM 905 N N . MET A 1 120 ? -1.02 -23.844 -17.219 1 88.38 120 MET A N 1
ATOM 906 C CA . MET A 1 120 ? 0.282 -23.188 -17.297 1 88.38 120 MET A CA 1
ATOM 907 C C . MET A 1 120 ? 0.177 -21.844 -18.016 1 88.38 120 MET A C 1
ATOM 909 O O . MET A 1 120 ? 0.935 -21.578 -18.953 1 88.38 120 MET A O 1
ATOM 913 N N . ASP A 1 121 ? -0.765 -20.953 -17.688 1 90.25 121 ASP A N 1
ATOM 914 C CA . ASP A 1 121 ? -1.029 -19.688 -18.344 1 90.25 121 ASP A CA 1
ATOM 915 C C . ASP A 1 121 ? -0.35 -18.531 -17.609 1 90.25 121 ASP A C 1
ATOM 917 O O . ASP A 1 121 ? -0.774 -17.375 -17.719 1 90.25 121 ASP A O 1
ATOM 921 N N . HIS A 1 122 ? 0.567 -18.766 -16.812 1 93.94 122 HIS A N 1
ATOM 922 C CA . HIS A 1 122 ? 1.406 -17.812 -16.094 1 93.94 122 HIS A CA 1
ATOM 923 C C . HIS A 1 122 ? 0.722 -17.344 -14.812 1 93.94 122 HIS A C 1
ATOM 925 O O . HIS A 1 122 ? 1.365 -16.75 -13.945 1 93.94 122 HIS A O 1
ATOM 931 N N . TYR A 1 123 ? -0.59 -17.609 -14.672 1 95.38 123 TYR A N 1
ATOM 932 C CA . TYR A 1 123 ? -1.267 -17.141 -13.461 1 95.38 123 TYR A CA 1
ATOM 933 C C . TYR A 1 123 ? -0.865 -17.984 -12.258 1 95.38 123 TYR A C 1
ATOM 935 O O . TYR A 1 123 ? -0.864 -19.219 -12.328 1 95.38 123 TYR A O 1
ATOM 943 N N . VAL A 1 124 ? -0.508 -17.328 -11.211 1 96.94 124 VAL A N 1
ATOM 944 C CA . VAL A 1 124 ? -0.284 -17.969 -9.922 1 96.94 124 VAL A CA 1
ATOM 945 C C . VAL A 1 124 ? -0.99 -17.188 -8.812 1 96.94 124 VAL A C 1
ATOM 947 O O . VAL A 1 124 ? -1.498 -16.094 -9.055 1 96.94 124 VAL A O 1
ATOM 950 N N . ALA A 1 125 ? -1.161 -17.797 -7.684 1 97.25 125 ALA A N 1
ATOM 951 C CA . ALA A 1 125 ? -1.688 -17.156 -6.48 1 97.25 125 ALA A CA 1
ATOM 952 C C . ALA A 1 125 ? -0.773 -17.406 -5.281 1 97.25 125 ALA A C 1
ATOM 954 O O . ALA A 1 125 ? -0.143 -18.469 -5.18 1 97.25 125 ALA A O 1
ATOM 955 N N . LEU A 1 126 ? -0.664 -16.375 -4.414 1 96.56 126 LEU A N 1
ATOM 956 C CA . LEU A 1 126 ? 0.062 -16.609 -3.172 1 96.56 126 LEU A CA 1
ATOM 957 C C . LEU A 1 126 ? -0.626 -17.688 -2.336 1 96.56 126 LEU A C 1
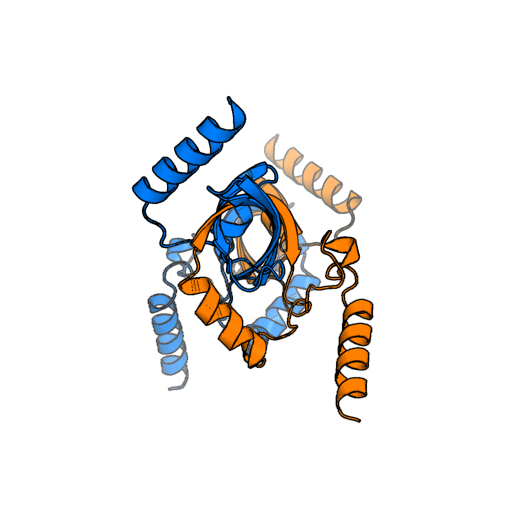ATOM 959 O O . LEU A 1 126 ? -1.848 -17.656 -2.166 1 96.56 126 LEU A O 1
ATOM 963 N N . ALA A 1 127 ? 0.141 -18.609 -1.904 1 97.19 127 ALA A N 1
ATOM 964 C CA . ALA A 1 127 ? -0.386 -19.656 -1.027 1 97.19 127 ALA A CA 1
ATOM 965 C C . ALA A 1 127 ? -0.316 -19.234 0.436 1 97.19 127 ALA A C 1
ATOM 967 O O . ALA A 1 127 ? 0.459 -19.781 1.215 1 97.19 127 ALA A O 1
ATOM 968 N N . ARG A 1 128 ? -1.132 -18.391 0.798 1 92.25 128 ARG A N 1
ATOM 969 C CA . ARG A 1 128 ? -1.091 -17.797 2.133 1 92.25 128 ARG A CA 1
ATOM 970 C C . ARG A 1 128 ? -1.47 -18.828 3.197 1 92.25 128 ARG A C 1
ATOM 972 O O . ARG A 1 128 ? -1.063 -18.703 4.355 1 92.25 128 ARG A O 1
ATOM 979 N N . ASP A 1 129 ? -2.166 -19.797 2.801 1 92.25 129 ASP A N 1
ATOM 980 C CA . ASP A 1 129 ? -2.674 -20.812 3.734 1 92.25 129 ASP A CA 1
ATOM 981 C C . ASP A 1 129 ? -1.792 -22.047 3.732 1 92.25 129 ASP A C 1
ATOM 983 O O . ASP A 1 129 ? -2.119 -23.047 4.375 1 92.25 129 ASP A O 1
ATOM 987 N N . ALA A 1 130 ? -0.76 -22.016 3.012 1 93.31 130 ALA A N 1
ATOM 988 C CA . ALA A 1 130 ? 0.065 -23.219 2.883 1 93.31 130 ALA A CA 1
ATOM 989 C C . ALA A 1 130 ? 0.672 -23.609 4.227 1 93.31 130 ALA A C 1
ATOM 991 O O . ALA A 1 130 ? 1.105 -22.75 4.996 1 93.31 130 ALA A O 1
ATOM 992 N N . ASP A 1 131 ? 0.689 -24.906 4.477 1 94.69 131 ASP A N 1
ATOM 993 C CA . ASP A 1 131 ? 1.356 -25.453 5.652 1 94.69 131 ASP A CA 1
ATOM 994 C C . ASP A 1 131 ? 2.869 -25.281 5.559 1 94.69 131 ASP A C 1
ATOM 996 O O . ASP A 1 131 ? 3.498 -25.75 4.605 1 94.69 131 ASP A O 1
ATOM 1000 N N . PRO A 1 132 ? 3.408 -24.688 6.574 1 93.62 132 PRO A N 1
ATOM 1001 C CA . PRO A 1 132 ? 4.855 -24.469 6.539 1 93.62 132 PRO A CA 1
ATOM 1002 C C . PRO A 1 132 ? 5.641 -25.75 6.328 1 93.62 132 PRO A C 1
ATOM 1004 O O . PRO A 1 132 ? 6.688 -25.75 5.676 1 93.62 132 PRO A O 1
ATOM 1007 N N . ALA A 1 133 ? 5.152 -26.766 6.879 1 95.94 133 ALA A N 1
ATOM 1008 C CA . ALA A 1 133 ? 5.84 -28.031 6.691 1 95.94 133 ALA A CA 1
ATOM 1009 C C . ALA A 1 133 ? 5.824 -28.453 5.227 1 95.94 133 ALA A C 1
ATOM 1011 O O . ALA A 1 133 ? 6.809 -29 4.715 1 95.94 133 ALA A O 1
ATOM 1012 N N . GLN A 1 134 ? 4.695 -28.25 4.617 1 94.88 134 GLN A N 1
ATOM 1013 C CA . GLN A 1 134 ? 4.594 -28.578 3.197 1 94.88 134 GLN A CA 1
ATOM 1014 C C . GLN A 1 134 ? 5.535 -27.703 2.367 1 94.88 134 GLN A C 1
ATOM 1016 O O . GLN A 1 134 ? 6.152 -28.188 1.413 1 94.88 134 GLN A O 1
ATOM 1021 N N . VAL A 1 135 ? 5.684 -26.438 2.736 1 95.56 135 VAL A N 1
ATOM 1022 C CA . VAL A 1 135 ? 6.559 -25.516 2.023 1 95.56 135 VAL A CA 1
ATOM 1023 C C . VAL A 1 135 ? 8.016 -25.938 2.193 1 95.56 135 VAL A C 1
ATOM 1025 O O . VAL A 1 135 ? 8.797 -25.906 1.238 1 95.56 135 VAL A O 1
ATOM 1028 N N . ARG A 1 136 ? 8.336 -26.344 3.354 1 95.06 136 ARG A N 1
ATOM 1029 C CA . ARG A 1 136 ? 9.688 -26.812 3.617 1 95.06 136 ARG A CA 1
ATOM 1030 C C . ARG A 1 136 ? 10.008 -28.062 2.791 1 95.06 136 ARG A C 1
ATOM 1032 O O . ARG A 1 136 ? 11.086 -28.156 2.207 1 95.06 136 ARG A O 1
ATOM 1039 N N . ARG A 1 137 ? 9.086 -29 2.785 1 94.69 137 ARG A N 1
ATOM 1040 C CA . ARG A 1 137 ? 9.281 -30.203 1.99 1 94.69 137 ARG A CA 1
ATOM 1041 C C . ARG A 1 137 ? 9.484 -29.859 0.518 1 94.69 137 ARG A C 1
ATOM 1043 O O . ARG A 1 137 ? 10.359 -30.438 -0.142 1 94.69 137 ARG A O 1
ATOM 1050 N N . LEU A 1 138 ? 8.688 -29 0.07 1 94.88 138 LEU A N 1
ATOM 1051 C CA . LEU A 1 138 ? 8.797 -28.562 -1.317 1 94.88 138 LEU A CA 1
ATOM 1052 C C . LEU A 1 138 ? 10.156 -27.922 -1.585 1 94.88 138 LEU A C 1
ATOM 1054 O O . LEU A 1 138 ? 10.789 -28.219 -2.6 1 94.88 138 LEU A O 1
ATOM 1058 N N . SER A 1 139 ? 10.562 -27.016 -0.764 1 95.38 139 SER A N 1
ATOM 1059 C CA . SER A 1 139 ? 11.859 -26.359 -0.893 1 95.38 139 SER A CA 1
ATOM 1060 C C . SER A 1 139 ? 12.984 -27.375 -0.968 1 95.38 139 SER A C 1
ATOM 1062 O O . SER A 1 139 ? 13.883 -27.25 -1.802 1 95.38 139 SER A O 1
ATOM 1064 N N . ASP A 1 140 ? 12.875 -28.375 -0.113 1 94.5 140 ASP A N 1
ATOM 1065 C CA . ASP A 1 140 ? 13.891 -29.438 -0.097 1 94.5 140 ASP A CA 1
ATOM 1066 C C . ASP A 1 140 ? 13.883 -30.219 -1.405 1 94.5 140 ASP A C 1
ATOM 1068 O O . ASP A 1 140 ? 14.938 -30.547 -1.942 1 94.5 140 ASP A O 1
ATOM 1072 N N . GLU A 1 141 ? 12.727 -30.531 -1.848 1 94.12 141 GLU A N 1
ATOM 1073 C CA . GLU A 1 141 ? 12.586 -31.281 -3.096 1 94.12 141 GLU A CA 1
ATOM 1074 C C . GLU A 1 141 ? 13.18 -30.5 -4.27 1 94.12 141 GLU A C 1
ATOM 1076 O O . GLU A 1 141 ? 13.883 -31.078 -5.102 1 94.12 141 GLU A O 1
ATOM 1081 N N . ILE A 1 142 ? 12.992 -29.25 -4.324 1 93.44 142 ILE A N 1
ATOM 1082 C CA . ILE A 1 142 ? 13.5 -28.406 -5.402 1 93.44 142 ILE A CA 1
ATOM 1083 C C . ILE A 1 142 ? 15.023 -28.312 -5.312 1 93.44 142 ILE A C 1
ATOM 1085 O O . ILE A 1 142 ? 15.711 -28.406 -6.328 1 93.44 142 ILE A O 1
ATOM 1089 N N . ALA A 1 143 ? 15.484 -28.156 -4.117 1 92.19 143 ALA A N 1
ATOM 1090 C CA . ALA A 1 143 ? 16.922 -28.062 -3.906 1 92.19 143 ALA A CA 1
ATOM 1091 C C . ALA A 1 143 ? 17.625 -29.359 -4.309 1 92.19 143 ALA A C 1
ATOM 1093 O O . ALA A 1 143 ? 18.719 -29.328 -4.883 1 92.19 143 ALA A O 1
ATOM 1094 N N . SER A 1 144 ? 17.062 -30.391 -3.998 1 92.12 144 SER A N 1
ATOM 1095 C CA . SER A 1 144 ? 17.656 -31.703 -4.305 1 92.12 144 SER A CA 1
ATOM 1096 C C . SER A 1 144 ? 17.734 -31.938 -5.809 1 92.12 144 SER A C 1
ATOM 1098 O O . SER A 1 144 ? 18.672 -32.562 -6.301 1 92.12 144 SER A O 1
ATOM 1100 N N . ARG A 1 145 ? 16.812 -31.453 -6.508 1 89.44 145 ARG A N 1
ATOM 1101 C CA . ARG A 1 145 ? 16.797 -31.609 -7.961 1 89.44 145 ARG A CA 1
ATOM 1102 C C . ARG A 1 145 ? 17.938 -30.812 -8.609 1 89.44 145 ARG A C 1
ATOM 1104 O O . ARG A 1 145 ? 18.5 -31.25 -9.617 1 89.44 145 ARG A O 1
ATOM 1111 N N . LYS A 1 146 ? 18.266 -29.734 -8.047 1 83.12 146 LYS A N 1
ATOM 1112 C CA . LYS A 1 146 ? 19.297 -28.859 -8.609 1 83.12 146 LYS A CA 1
ATOM 1113 C C . LYS A 1 146 ? 20.688 -29.422 -8.352 1 83.12 146 LYS A C 1
ATOM 1115 O O . LYS A 1 146 ? 21.641 -29.094 -9.07 1 83.12 146 LYS A O 1
ATOM 1120 N N . ARG A 1 147 ? 20.922 -30.219 -7.309 1 79.25 147 ARG A N 1
ATOM 1121 C CA . ARG A 1 147 ? 22.219 -30.844 -6.992 1 79.25 147 ARG A CA 1
ATOM 1122 C C . ARG A 1 147 ? 22.469 -32.062 -7.867 1 79.25 147 ARG A C 1
ATOM 1124 O O . ARG A 1 147 ? 23.625 -32.438 -8.094 1 79.25 147 ARG A O 1
ATOM 1131 N N . THR A 1 148 ? 21.531 -32.594 -8.453 1 67.31 148 THR A N 1
ATOM 1132 C CA . THR A 1 148 ? 21.766 -33.75 -9.297 1 67.31 148 THR A CA 1
ATOM 1133 C C . THR A 1 148 ? 21.891 -33.344 -10.766 1 67.31 148 THR A C 1
ATOM 1135 O O . THR A 1 148 ? 21.141 -32.5 -11.234 1 67.31 148 THR A O 1
ATOM 1138 N N . MET B 1 1 ? -17.703 -11.805 -34.219 1 34.91 1 MET B N 1
ATOM 1139 C CA . MET B 1 1 ? -17.672 -10.352 -34.125 1 34.91 1 MET B CA 1
ATOM 1140 C C . MET B 1 1 ? -17.25 -9.906 -32.719 1 34.91 1 MET B C 1
ATOM 1142 O O . MET B 1 1 ? -16.922 -8.734 -32.5 1 34.91 1 MET B O 1
ATOM 1146 N N . PHE B 1 2 ? -17.562 -10.672 -31.609 1 44.38 2 PHE B N 1
ATOM 1147 C CA . PHE B 1 2 ? -17.312 -10.398 -30.203 1 44.38 2 PHE B CA 1
ATOM 1148 C C . PHE B 1 2 ? -15.812 -10.445 -29.906 1 44.38 2 PHE B C 1
ATOM 1150 O O . PHE B 1 2 ? -15.367 -9.938 -28.875 1 44.38 2 PHE B O 1
ATOM 1157 N N . PHE B 1 3 ? -15.039 -11.188 -30.828 1 53.59 3 PHE B N 1
ATOM 1158 C CA . PHE B 1 3 ? -13.594 -11.352 -30.703 1 53.59 3 PHE B CA 1
ATOM 1159 C C . PHE B 1 3 ? -12.883 -10.008 -30.844 1 53.59 3 PHE B C 1
ATOM 1161 O O . PHE B 1 3 ? -11.891 -9.758 -30.172 1 53.59 3 PHE B O 1
ATOM 1168 N N . GLY B 1 4 ? -13.469 -9.242 -31.641 1 50.69 4 GLY B N 1
ATOM 1169 C CA . GLY B 1 4 ? -12.922 -7.93 -31.938 1 50.69 4 GLY B CA 1
ATOM 1170 C C . GLY B 1 4 ? -12.914 -6.996 -30.75 1 50.69 4 GLY B C 1
ATOM 1171 O O . GLY B 1 4 ? -11.984 -6.215 -30.562 1 50.69 4 GLY B O 1
ATOM 1172 N N . SER B 1 5 ? -13.961 -7.258 -30 1 54.25 5 SER B N 1
ATOM 1173 C CA . SER B 1 5 ? -14.18 -6.32 -28.906 1 54.25 5 SER B CA 1
ATOM 1174 C C . SER B 1 5 ? -13.211 -6.574 -27.75 1 54.25 5 SER B C 1
ATOM 1176 O O . SER B 1 5 ? -12.648 -5.633 -27.188 1 54.25 5 SER B O 1
ATOM 1178 N N . LYS B 1 6 ? -12.906 -7.816 -27.547 1 57.94 6 LYS B N 1
ATOM 1179 C CA . LYS B 1 6 ? -11.961 -8.156 -26.484 1 57.94 6 LYS B CA 1
ATOM 1180 C C . LYS B 1 6 ? -10.547 -7.707 -26.828 1 57.94 6 LYS B C 1
ATOM 1182 O O . LYS B 1 6 ? -9.836 -7.148 -26 1 57.94 6 LYS B O 1
ATOM 1187 N N . LYS B 1 7 ? -10.156 -8.016 -28.016 1 60.78 7 LYS B N 1
ATOM 1188 C CA . LYS B 1 7 ? -8.836 -7.574 -28.469 1 60.78 7 LYS B CA 1
ATOM 1189 C C . LYS B 1 7 ? -8.695 -6.059 -28.359 1 60.78 7 LYS B C 1
ATOM 1191 O O . LYS B 1 7 ? -7.652 -5.559 -27.922 1 60.78 7 LYS B O 1
ATOM 1196 N N . LYS B 1 8 ? -9.758 -5.324 -28.703 1 62.09 8 LYS B N 1
ATOM 1197 C CA . LYS B 1 8 ? -9.711 -3.867 -28.625 1 62.09 8 LYS B CA 1
ATOM 1198 C C . LYS B 1 8 ? -9.578 -3.396 -27.188 1 62.09 8 LYS B C 1
ATOM 1200 O O . LYS B 1 8 ? -8.828 -2.463 -26.891 1 62.09 8 LYS B O 1
ATOM 1205 N N . LEU B 1 9 ? -10.273 -4.074 -26.203 1 59.12 9 LEU B N 1
ATOM 1206 C CA . LEU B 1 9 ? -10.219 -3.709 -24.797 1 59.12 9 LEU B CA 1
ATOM 1207 C C . LEU B 1 9 ? -8.844 -4.02 -24.203 1 59.12 9 LEU B C 1
ATOM 1209 O O . LEU B 1 9 ? -8.289 -3.221 -23.438 1 59.12 9 LEU B O 1
ATOM 1213 N N . ASP B 1 10 ? -8.375 -5.145 -24.703 1 60.47 10 ASP B N 1
ATOM 1214 C CA . ASP B 1 10 ? -7.039 -5.512 -24.25 1 60.47 10 ASP B CA 1
ATOM 1215 C C . ASP B 1 10 ? -6 -4.5 -24.719 1 60.47 10 ASP B C 1
ATOM 1217 O O . ASP B 1 10 ? -5.102 -4.117 -23.969 1 60.47 10 ASP B O 1
ATOM 1221 N N . ASP B 1 11 ? -6.176 -4.207 -25.953 1 62.12 11 ASP B N 1
ATOM 1222 C CA . ASP B 1 11 ? -5.277 -3.217 -26.531 1 62.12 11 ASP B CA 1
ATOM 1223 C C . ASP B 1 11 ? -5.402 -1.873 -25.812 1 62.12 11 ASP B C 1
ATOM 1225 O O . ASP B 1 11 ? -4.398 -1.198 -25.578 1 62.12 11 ASP B O 1
ATOM 1229 N N . LEU B 1 12 ? -6.641 -1.456 -25.578 1 60.31 12 LEU B N 1
ATOM 1230 C CA . LEU B 1 12 ? -6.871 -0.198 -24.875 1 60.31 12 LEU B CA 1
ATOM 1231 C C . LEU B 1 12 ? -6.262 -0.233 -23.484 1 60.31 12 LEU B C 1
ATOM 1233 O O . LEU B 1 12 ? -5.621 0.73 -23.062 1 60.31 12 LEU B O 1
ATOM 1237 N N . MET B 1 13 ? -6.391 -1.341 -22.922 1 62.47 13 MET B N 1
ATOM 1238 C CA . MET B 1 13 ? -5.844 -1.456 -21.578 1 62.47 13 MET B CA 1
ATOM 1239 C C . MET B 1 13 ? -4.32 -1.427 -21.609 1 62.47 13 MET B C 1
ATOM 1241 O O . MET B 1 13 ? -3.689 -0.835 -20.719 1 62.47 13 MET B O 1
ATOM 1245 N N . ALA B 1 14 ? -3.809 -2.076 -22.609 1 62.19 14 ALA B N 1
ATOM 1246 C CA . ALA B 1 14 ? -2.357 -2.027 -22.781 1 62.19 14 ALA B CA 1
ATOM 1247 C C . ALA B 1 14 ? -1.876 -0.592 -22.969 1 62.19 14 ALA B C 1
ATOM 1249 O O . ALA B 1 14 ? -0.794 -0.227 -22.516 1 62.19 14 ALA B O 1
ATOM 1250 N N . GLN B 1 15 ? -2.754 0.119 -23.562 1 69.06 15 GLN B N 1
ATOM 1251 C CA . GLN B 1 15 ? -2.406 1.521 -23.766 1 69.06 15 GLN B CA 1
ATOM 1252 C C . GLN B 1 15 ? -2.537 2.314 -22.469 1 69.06 15 GLN B C 1
ATOM 1254 O O . GLN B 1 15 ? -1.729 3.205 -22.188 1 69.06 15 GLN B O 1
ATOM 1259 N N . LEU B 1 16 ? -3.449 1.882 -21.75 1 72.69 16 LEU B N 1
ATOM 1260 C CA . LEU B 1 16 ? -3.742 2.654 -20.547 1 72.69 16 LEU B CA 1
ATOM 1261 C C . LEU B 1 16 ? -2.826 2.244 -19.406 1 72.69 16 LEU B C 1
ATOM 1263 O O . LEU B 1 16 ? -2.449 3.076 -18.578 1 72.69 16 LEU B O 1
ATOM 1267 N N . ARG B 1 17 ? -2.422 0.93 -19.516 1 80.69 17 ARG B N 1
ATOM 1268 C CA . ARG B 1 17 ? -1.552 0.401 -18.469 1 80.69 17 ARG B CA 1
ATOM 1269 C C . ARG B 1 17 ? -0.386 -0.377 -19.078 1 80.69 17 ARG B C 1
ATOM 1271 O O . ARG B 1 17 ? -0.278 -1.59 -18.891 1 80.69 17 ARG B O 1
ATOM 1278 N N . PRO B 1 18 ? 0.502 0.387 -19.75 1 78.56 18 PRO B N 1
ATOM 1279 C CA . PRO B 1 18 ? 1.633 -0.287 -20.391 1 78.56 18 PRO B CA 1
ATOM 1280 C C . PRO B 1 18 ? 2.477 -1.093 -19.406 1 78.56 18 PRO B C 1
ATOM 1282 O O . PRO B 1 18 ? 3.146 -2.051 -19.797 1 78.56 18 PRO B O 1
ATOM 1285 N N . ASP B 1 19 ? 2.439 -0.73 -18.156 1 80.88 19 ASP B N 1
ATOM 1286 C CA . ASP B 1 19 ? 3.229 -1.423 -17.141 1 80.88 19 ASP B CA 1
ATOM 1287 C C . ASP B 1 19 ? 2.666 -2.814 -16.859 1 80.88 19 ASP B C 1
ATOM 1289 O O . ASP B 1 19 ? 3.342 -3.654 -16.266 1 80.88 19 ASP B O 1
ATOM 1293 N N . LEU B 1 20 ? 1.483 -3.08 -17.344 1 83.69 20 LEU B N 1
ATOM 1294 C CA . LEU B 1 20 ? 0.863 -4.387 -17.156 1 83.69 20 LEU B CA 1
ATOM 1295 C C . LEU B 1 20 ? 0.836 -5.168 -18.453 1 83.69 20 LEU B C 1
ATOM 1297 O O . LEU B 1 20 ? 0.173 -6.203 -18.547 1 83.69 20 LEU B O 1
ATOM 1301 N N . SER B 1 21 ? 1.61 -4.664 -19.422 1 84.31 21 SER B N 1
ATOM 1302 C CA . SER B 1 21 ? 1.697 -5.379 -20.688 1 84.31 21 SER B CA 1
ATOM 1303 C C . SER B 1 21 ? 2.479 -6.68 -20.547 1 84.31 21 SER B C 1
ATOM 1305 O O . SER B 1 21 ? 3.248 -6.84 -19.594 1 84.31 21 SER B O 1
ATOM 1307 N N . ARG B 1 22 ? 2.244 -7.582 -21.516 1 88 22 ARG B N 1
ATOM 1308 C CA . ARG B 1 22 ? 2.941 -8.867 -21.516 1 88 22 ARG B CA 1
ATOM 1309 C C . ARG B 1 22 ? 4.453 -8.664 -21.562 1 88 22 ARG B C 1
ATOM 1311 O O . ARG B 1 22 ? 5.191 -9.344 -20.844 1 88 22 ARG B O 1
ATOM 1318 N N . GLU B 1 23 ? 4.898 -7.773 -22.344 1 85.69 23 GLU B N 1
ATOM 1319 C CA . GLU B 1 23 ? 6.32 -7.473 -22.453 1 85.69 23 GLU B CA 1
ATOM 1320 C C . GLU B 1 23 ? 6.883 -6.977 -21.109 1 85.69 23 GLU B C 1
ATOM 1322 O O . GLU B 1 23 ? 7.934 -7.438 -20.672 1 85.69 23 GLU B O 1
ATOM 1327 N N . SER B 1 24 ? 6.148 -6.145 -20.484 1 85.31 24 SER B N 1
ATOM 1328 C CA . SER B 1 24 ? 6.609 -5.566 -19.234 1 85.31 24 SER B CA 1
ATOM 1329 C C . SER B 1 24 ? 6.625 -6.613 -18.109 1 85.31 24 SER B C 1
ATOM 1331 O O . SER B 1 24 ? 7.461 -6.555 -17.219 1 85.31 24 SER B O 1
ATOM 1333 N N . LEU B 1 25 ? 5.699 -7.531 -18.188 1 88.69 25 LEU B N 1
ATOM 1334 C CA . LEU B 1 25 ? 5.562 -8.547 -17.141 1 88.69 25 LEU B CA 1
ATOM 1335 C C . LEU B 1 25 ? 6.488 -9.727 -17.422 1 88.69 25 LEU B C 1
ATOM 1337 O O . LEU B 1 25 ? 6.695 -10.578 -16.547 1 88.69 25 LEU B O 1
ATOM 1341 N N . GLY B 1 26 ? 7.086 -9.797 -18.562 1 86.69 26 GLY B N 1
ATOM 1342 C CA . GLY B 1 26 ? 7.992 -10.883 -18.922 1 86.69 26 GLY B CA 1
ATOM 1343 C C . GLY B 1 26 ? 7.273 -12.188 -19.203 1 86.69 26 GLY B C 1
ATOM 1344 O O . GLY B 1 26 ? 7.766 -13.258 -18.844 1 86.69 26 GLY B O 1
ATOM 1345 N N . VAL B 1 27 ? 6.016 -12.039 -19.656 1 89.44 27 VAL B N 1
ATOM 1346 C CA . VAL B 1 27 ? 5.23 -13.242 -19.922 1 89.44 27 VAL B CA 1
ATOM 1347 C C . VAL B 1 27 ? 4.996 -13.391 -21.422 1 89.44 27 VAL B C 1
ATOM 1349 O O . VAL B 1 27 ? 5.207 -12.445 -22.188 1 89.44 27 VAL B O 1
ATOM 1352 N N . GLY B 1 28 ? 4.758 -14.578 -21.844 1 83.69 28 GLY B N 1
ATOM 1353 C CA . GLY B 1 28 ? 4.547 -14.891 -23.25 1 83.69 28 GLY B CA 1
ATOM 1354 C C . GLY B 1 28 ? 3.164 -14.516 -23.734 1 83.69 28 GLY B C 1
ATOM 1355 O O . GLY B 1 28 ? 2.34 -14.016 -22.969 1 83.69 28 GLY B O 1
ATOM 1356 N N . PRO B 1 29 ? 2.893 -14.734 -25.047 1 81.69 29 PRO B N 1
ATOM 1357 C CA . PRO B 1 29 ? 1.636 -14.344 -25.688 1 81.69 29 PRO B CA 1
ATOM 1358 C C . PRO B 1 29 ? 0.438 -15.141 -25.172 1 81.69 29 PRO B C 1
ATOM 1360 O O . PRO B 1 29 ? -0.709 -14.727 -25.359 1 81.69 29 PRO B O 1
ATOM 1363 N N . ALA B 1 30 ? 0.698 -16.234 -24.547 1 81.19 30 ALA B N 1
ATOM 1364 C CA . ALA B 1 30 ? -0.387 -17.078 -24.047 1 81.19 30 ALA B CA 1
ATOM 1365 C C . ALA B 1 30 ? -1.006 -16.5 -22.781 1 81.19 30 ALA B C 1
ATOM 1367 O O . ALA B 1 30 ? -2.082 -16.922 -22.359 1 81.19 30 ALA B O 1
ATOM 1368 N N . PHE B 1 31 ? -0.417 -15.508 -22.172 1 88.5 31 PHE B N 1
ATOM 1369 C CA . PHE B 1 31 ? -0.948 -14.883 -20.953 1 88.5 31 PHE B CA 1
ATOM 1370 C C . PHE B 1 31 ? -2.172 -14.031 -21.281 1 88.5 31 PHE B C 1
ATOM 1372 O O . PHE B 1 31 ? -2.1 -13.117 -22.109 1 88.5 31 PHE B O 1
ATOM 1379 N N . PRO B 1 32 ? -3.297 -14.297 -20.641 1 84.75 32 PRO B N 1
ATOM 1380 C CA . PRO B 1 32 ? -4.543 -13.609 -21 1 84.75 32 PRO B CA 1
ATOM 1381 C C . PRO B 1 32 ? -4.574 -12.156 -20.516 1 84.75 32 PRO B C 1
ATOM 1383 O O . PRO B 1 32 ? -5.422 -11.375 -20.969 1 84.75 32 PRO B O 1
ATOM 1386 N N . GLY B 1 33 ? -3.701 -11.836 -19.703 1 85.06 33 GLY B N 1
ATOM 1387 C CA . GLY B 1 33 ? -3.67 -10.469 -19.203 1 85.06 33 GLY B CA 1
ATOM 1388 C C . GLY B 1 33 ? -4.27 -10.32 -17.828 1 85.06 33 GLY B C 1
ATOM 1389 O O . GLY B 1 33 ? -4.863 -11.266 -17.297 1 85.06 33 GLY B O 1
ATOM 1390 N N . VAL B 1 34 ? -4.008 -9.219 -17.203 1 85.5 34 VAL B N 1
ATOM 1391 C CA . VAL B 1 34 ? -4.547 -8.914 -15.875 1 85.5 34 VAL B CA 1
ATOM 1392 C C . VAL B 1 34 ? -5.891 -8.203 -16.016 1 85.5 34 VAL B C 1
ATOM 1394 O O . VAL B 1 34 ? -5.992 -7.188 -16.719 1 85.5 34 VAL B O 1
ATOM 1397 N N . ALA B 1 35 ? -6.898 -8.781 -15.414 1 83.19 35 ALA B N 1
ATOM 1398 C CA . ALA B 1 35 ? -8.219 -8.164 -15.484 1 83.19 35 ALA B CA 1
ATOM 1399 C C . ALA B 1 35 ? -8.227 -6.812 -14.773 1 83.19 35 ALA B C 1
ATOM 1401 O O . ALA B 1 35 ? -7.762 -6.695 -13.641 1 83.19 35 ALA B O 1
ATOM 1402 N N . PRO B 1 36 ? -8.773 -5.801 -15.445 1 75.81 36 PRO B N 1
ATOM 1403 C CA . PRO B 1 36 ? -8.852 -4.5 -14.773 1 75.81 36 PRO B CA 1
ATOM 1404 C C . PRO B 1 36 ? -9.688 -4.547 -13.492 1 75.81 36 PRO B C 1
ATOM 1406 O O . PRO B 1 36 ? -9.328 -3.916 -12.492 1 75.81 36 PRO B O 1
ATOM 1409 N N . ASN B 1 37 ? -10.82 -5.238 -13.547 1 76.75 37 ASN B N 1
ATOM 1410 C CA . ASN B 1 37 ? -11.648 -5.484 -12.367 1 76.75 37 ASN B CA 1
ATOM 1411 C C . ASN B 1 37 ? -11.984 -6.965 -12.219 1 76.75 37 ASN B C 1
ATOM 1413 O O . ASN B 1 37 ? -12.961 -7.445 -12.789 1 76.75 37 ASN B O 1
ATOM 1417 N N . PRO B 1 38 ? -11.195 -7.629 -11.406 1 80 38 PRO B N 1
ATOM 1418 C CA . PRO B 1 38 ? -11.383 -9.078 -11.281 1 80 38 PRO B CA 1
ATOM 1419 C C . PRO B 1 38 ? -12.75 -9.445 -10.711 1 80 38 PRO B C 1
ATOM 1421 O O . PRO B 1 38 ? -13.25 -10.547 -10.969 1 80 38 PRO B O 1
ATOM 1424 N N . LEU B 1 39 ? -13.32 -8.539 -9.969 1 78.31 39 LEU B N 1
ATOM 1425 C CA . LEU B 1 39 ? -14.609 -8.836 -9.352 1 78.31 39 LEU B CA 1
ATOM 1426 C C . LEU B 1 39 ? -15.711 -8.883 -10.398 1 78.31 39 LEU B C 1
ATOM 1428 O O . LEU B 1 39 ? -16.75 -9.508 -10.172 1 78.31 39 LEU B O 1
ATOM 1432 N N . LEU B 1 40 ? -15.438 -8.266 -11.5 1 80.06 40 LEU B N 1
ATOM 1433 C CA . LEU B 1 40 ? -16.453 -8.203 -12.547 1 80.06 40 LEU B CA 1
ATOM 1434 C C . LEU B 1 40 ? -16.109 -9.156 -13.688 1 80.06 40 LEU B C 1
ATOM 1436 O O . LEU B 1 40 ? -16.812 -9.172 -14.711 1 80.06 40 LEU B O 1
ATOM 1440 N N . SER B 1 41 ? -15.086 -9.844 -13.562 1 85.19 41 SER B N 1
ATOM 1441 C CA . SER B 1 41 ? -14.641 -10.758 -14.617 1 85.19 41 SER B CA 1
ATOM 1442 C C . SER B 1 41 ? -14.93 -12.211 -14.242 1 85.19 41 SER B C 1
ATOM 1444 O O . SER B 1 41 ? -14.359 -12.734 -13.289 1 85.19 41 SER B O 1
ATOM 1446 N N . ARG B 1 42 ? -15.766 -12.82 -14.984 1 89.5 42 ARG B N 1
ATOM 1447 C CA . ARG B 1 42 ? -16.094 -14.227 -14.75 1 89.5 42 ARG B CA 1
ATOM 1448 C C . ARG B 1 42 ? -14.844 -15.102 -14.883 1 89.5 42 ARG B C 1
ATOM 1450 O O . ARG B 1 42 ? -14.641 -16.016 -14.086 1 89.5 42 ARG B O 1
ATOM 1457 N N . ASP B 1 43 ? -14.109 -14.828 -15.953 1 89.62 43 ASP B N 1
ATOM 1458 C CA . ASP B 1 43 ? -12.883 -15.586 -16.172 1 89.62 43 ASP B CA 1
ATOM 1459 C C . ASP B 1 43 ? -11.938 -15.445 -14.984 1 89.62 43 ASP B C 1
ATOM 1461 O O . ASP B 1 43 ? -11.32 -16.422 -14.555 1 89.62 43 ASP B O 1
ATOM 1465 N N . ALA B 1 44 ? -11.906 -14.281 -14.453 1 88.94 44 ALA B N 1
ATOM 1466 C CA . ALA B 1 44 ? -11.031 -14.039 -13.312 1 88.94 44 ALA B CA 1
ATOM 1467 C C . ALA B 1 44 ? -11.516 -14.789 -12.078 1 88.94 44 ALA B C 1
ATOM 1469 O O . ALA B 1 44 ? -10.719 -15.352 -11.328 1 88.94 44 ALA B O 1
ATOM 1470 N N . TRP B 1 45 ? -12.727 -14.812 -11.898 1 88.88 45 TRP B N 1
ATOM 1471 C CA . TRP B 1 45 ? -13.305 -15.523 -10.766 1 88.88 45 TRP B CA 1
ATOM 1472 C C . TRP B 1 45 ? -12.984 -17.016 -10.828 1 88.88 45 TRP B C 1
ATOM 1474 O O . TRP B 1 45 ? -12.57 -17.609 -9.836 1 88.88 45 TRP B O 1
ATOM 1484 N N . LYS B 1 46 ? -13.258 -17.5 -11.945 1 91.62 46 LYS B N 1
ATOM 1485 C CA . LYS B 1 46 ? -13 -18.922 -12.148 1 91.62 46 LYS B CA 1
ATOM 1486 C C . LYS B 1 46 ? -11.523 -19.25 -11.945 1 91.62 46 LYS B C 1
ATOM 1488 O O . LYS B 1 46 ? -11.188 -20.219 -11.266 1 91.62 46 LYS B O 1
ATOM 1493 N N . ARG B 1 47 ? -10.711 -18.453 -12.539 1 92.06 47 ARG B N 1
ATOM 1494 C CA . ARG B 1 47 ? -9.266 -18.656 -12.43 1 92.06 47 ARG B CA 1
ATOM 1495 C C . ARG B 1 47 ? -8.82 -18.609 -10.977 1 92.06 47 ARG B C 1
ATOM 1497 O O . ARG B 1 47 ? -8.055 -19.469 -10.523 1 92.06 47 ARG B O 1
ATOM 1504 N N . ASN B 1 48 ? -9.312 -17.625 -10.297 1 91.75 48 ASN B N 1
ATOM 1505 C CA . ASN B 1 48 ? -8.922 -17.469 -8.898 1 91.75 48 ASN B CA 1
ATOM 1506 C C . ASN B 1 48 ? -9.367 -18.672 -8.055 1 91.75 48 ASN B C 1
ATOM 1508 O O . ASN B 1 48 ? -8.641 -19.109 -7.168 1 91.75 48 ASN B O 1
ATOM 1512 N N . ALA B 1 49 ? -10.539 -19.141 -8.281 1 93.06 49 ALA B N 1
ATOM 1513 C CA . ALA B 1 49 ? -11.031 -20.328 -7.586 1 93.06 49 ALA B CA 1
ATOM 1514 C C . ALA B 1 49 ? -10.148 -21.531 -7.863 1 93.06 49 ALA B C 1
ATOM 1516 O O . ALA B 1 49 ? -9.812 -22.297 -6.949 1 93.06 49 ALA B O 1
ATOM 1517 N N . GLU B 1 50 ? -9.797 -21.75 -9.125 1 94.62 50 GLU B N 1
ATOM 1518 C CA . GLU B 1 50 ? -8.938 -22.875 -9.508 1 94.62 50 GLU B CA 1
ATOM 1519 C C . GLU B 1 50 ? -7.555 -22.75 -8.875 1 94.62 50 GLU B C 1
ATOM 1521 O O . GLU B 1 50 ? -6.973 -23.75 -8.453 1 94.62 50 GLU B O 1
ATOM 1526 N N . LEU B 1 51 ? -7.082 -21.562 -8.797 1 94.75 51 LEU B N 1
ATOM 1527 C CA . LEU B 1 51 ? -5.75 -21.328 -8.25 1 94.75 51 LEU B CA 1
ATOM 1528 C C . LEU B 1 51 ? -5.719 -21.625 -6.754 1 94.75 51 LEU B C 1
ATOM 1530 O O . LEU B 1 51 ? -4.695 -22.078 -6.223 1 94.75 51 LEU B O 1
ATOM 1534 N N . ARG B 1 52 ? -6.855 -21.391 -6.043 1 91.44 52 ARG B N 1
ATOM 1535 C CA . ARG B 1 52 ? -6.914 -21.641 -4.605 1 91.44 52 ARG B CA 1
ATOM 1536 C C . ARG B 1 52 ? -6.641 -23.109 -4.293 1 91.44 52 ARG B C 1
ATOM 1538 O O . ARG B 1 52 ? -6.09 -23.422 -3.238 1 91.44 52 ARG B O 1
ATOM 1545 N N . THR B 1 53 ? -6.957 -23.953 -5.23 1 92.81 53 THR B N 1
ATOM 1546 C CA . THR B 1 53 ? -6.742 -25.391 -5.031 1 92.81 53 THR B CA 1
ATOM 1547 C C . THR B 1 53 ? -5.617 -25.891 -5.926 1 92.81 53 THR B C 1
ATOM 1549 O O . THR B 1 53 ? -5.52 -27.094 -6.18 1 92.81 53 THR B O 1
ATOM 1552 N N . GLY B 1 54 ? -4.875 -25.016 -6.426 1 95.38 54 GLY B N 1
ATOM 1553 C CA . GLY B 1 54 ? -3.795 -25.375 -7.324 1 95.38 54 GLY B CA 1
ATOM 1554 C C . GLY B 1 54 ? -2.641 -26.062 -6.621 1 95.38 54 GLY B C 1
ATOM 1555 O O . GLY B 1 54 ? -2.656 -26.219 -5.398 1 95.38 54 GLY B O 1
ATOM 1556 N N . ALA B 1 55 ? -1.734 -26.516 -7.422 1 96.56 55 ALA B N 1
ATOM 1557 C CA . ALA B 1 55 ? -0.546 -27.188 -6.914 1 96.56 55 ALA B CA 1
ATOM 1558 C C . ALA B 1 55 ? 0.438 -26.203 -6.305 1 96.56 55 ALA B C 1
ATOM 1560 O O . ALA B 1 55 ? 0.612 -25.094 -6.824 1 96.56 55 ALA B O 1
ATOM 1561 N N . LEU B 1 56 ? 1.091 -26.578 -5.219 1 96.94 56 LEU B N 1
ATOM 1562 C CA . LEU B 1 56 ? 2.037 -25.734 -4.504 1 96.94 56 LEU B CA 1
ATOM 1563 C C . LEU B 1 56 ? 3.361 -25.641 -5.258 1 96.94 56 LEU B C 1
ATOM 1565 O O . LEU B 1 56 ? 3.854 -26.641 -5.781 1 96.94 56 LEU B O 1
ATOM 1569 N N . ALA B 1 57 ? 4.004 -24.484 -5.367 1 97.81 57 ALA B N 1
ATOM 1570 C CA . ALA B 1 57 ? 5.32 -24.188 -5.922 1 97.81 57 ALA B CA 1
ATOM 1571 C C . ALA B 1 57 ? 5.992 -23.047 -5.156 1 97.81 57 ALA B C 1
ATOM 1573 O O . ALA B 1 57 ? 5.438 -22.531 -4.184 1 97.81 57 ALA B O 1
ATOM 1574 N N . LEU B 1 58 ? 7.211 -22.703 -5.508 1 97.31 58 LEU B N 1
ATOM 1575 C CA . LEU B 1 58 ? 7.922 -21.578 -4.922 1 97.31 58 LEU B CA 1
ATOM 1576 C C . LEU B 1 58 ? 8.141 -20.484 -5.953 1 97.31 58 LEU B C 1
ATOM 1578 O O . LEU B 1 58 ? 8.508 -20.75 -7.098 1 97.31 58 LEU B O 1
ATOM 1582 N N . GLY B 1 59 ? 7.785 -19.297 -5.617 1 97.12 59 GLY B N 1
ATOM 1583 C CA . GLY B 1 59 ? 8.039 -18.125 -6.457 1 97.12 59 GLY B CA 1
ATOM 1584 C C . GLY B 1 59 ? 9.016 -17.141 -5.84 1 97.12 59 GLY B C 1
ATOM 1585 O O . GLY B 1 59 ? 8.883 -16.781 -4.672 1 97.12 59 GLY B O 1
ATOM 1586 N N . VAL B 1 60 ? 10.031 -16.75 -6.562 1 94 60 VAL B N 1
ATOM 1587 C CA . VAL B 1 60 ? 10.93 -15.672 -6.164 1 94 60 VAL B CA 1
ATOM 1588 C C . VAL B 1 60 ? 10.43 -14.344 -6.73 1 94 60 VAL B C 1
ATOM 1590 O O . VAL B 1 60 ? 10.258 -14.203 -7.945 1 94 60 VAL B O 1
ATOM 1593 N N . LEU B 1 61 ? 10.156 -13.398 -5.766 1 94.12 61 LEU B N 1
ATOM 1594 C CA . LEU B 1 61 ? 9.633 -12.109 -6.199 1 94.12 61 LEU B CA 1
ATOM 1595 C C . LEU B 1 61 ? 10.648 -11.359 -7.051 1 94.12 61 LEU B C 1
ATOM 1597 O O . LEU B 1 61 ? 11.781 -11.133 -6.617 1 94.12 61 LEU B O 1
ATOM 1601 N N . VAL B 1 62 ? 10.32 -10.977 -8.289 1 91.12 62 VAL B N 1
ATOM 1602 C CA . VAL B 1 62 ? 11.164 -10.211 -9.195 1 91.12 62 VAL B CA 1
ATOM 1603 C C . VAL B 1 62 ? 10.836 -8.719 -9.078 1 91.12 62 VAL B C 1
ATOM 1605 O O . VAL B 1 62 ? 11.734 -7.891 -8.922 1 91.12 62 VAL B O 1
ATOM 1608 N N . ASP B 1 63 ? 9.594 -8.422 -9.188 1 85.94 63 ASP B N 1
ATOM 1609 C CA . ASP B 1 63 ? 9.086 -7.055 -9.125 1 85.94 63 ASP B CA 1
ATOM 1610 C C . ASP B 1 63 ? 7.578 -7.039 -8.898 1 85.94 63 ASP B C 1
ATOM 1612 O O . ASP B 1 63 ? 6.941 -8.094 -8.844 1 85.94 63 ASP B O 1
ATOM 1616 N N . TRP B 1 64 ? 7 -5.922 -8.609 1 85.31 64 TRP B N 1
ATOM 1617 C CA . TRP B 1 64 ? 5.547 -5.793 -8.531 1 85.31 64 TRP B CA 1
ATOM 1618 C C . TRP B 1 64 ? 5.09 -4.453 -9.102 1 85.31 64 TRP B C 1
ATOM 1620 O O . TRP B 1 64 ? 5.887 -3.523 -9.234 1 85.31 64 TRP B O 1
ATOM 1630 N N . ARG B 1 65 ? 3.744 -4.461 -9.586 1 79.69 65 ARG B N 1
ATOM 1631 C CA . ARG B 1 65 ? 3.057 -3.27 -10.078 1 79.69 65 ARG B CA 1
ATOM 1632 C C . ARG B 1 65 ? 1.757 -3.037 -9.312 1 79.69 65 ARG B C 1
ATOM 1634 O O . ARG B 1 65 ? 1.17 -3.979 -8.773 1 79.69 65 ARG B O 1
ATOM 1641 N N . GLU B 1 66 ? 1.405 -1.773 -9.227 1 78.38 66 GLU B N 1
ATOM 1642 C CA . GLU B 1 66 ? 0.076 -1.482 -8.703 1 78.38 66 GLU B CA 1
ATOM 1643 C C . GLU B 1 66 ? -1.015 -1.957 -9.656 1 78.38 66 GLU B C 1
ATOM 1645 O O . GLU B 1 66 ? -0.963 -1.675 -10.852 1 78.38 66 GLU B O 1
ATOM 1650 N N . GLY B 1 67 ? -1.911 -2.814 -9.219 1 71.38 67 GLY B N 1
ATOM 1651 C CA . GLY B 1 67 ? -2.973 -3.369 -10.047 1 71.38 67 GLY B CA 1
ATOM 1652 C C . GLY B 1 67 ? -4.07 -2.371 -10.359 1 71.38 67 GLY B C 1
ATOM 1653 O O . GLY B 1 67 ? -4.691 -2.438 -11.422 1 71.38 67 GLY B O 1
ATOM 1654 N N . SER B 1 68 ? -4.555 -1.726 -9.25 1 61.88 68 SER B N 1
ATOM 1655 C CA . SER B 1 68 ? -5.691 -0.844 -9.484 1 61.88 68 SER B CA 1
ATOM 1656 C C . SER B 1 68 ? -5.234 0.548 -9.914 1 61.88 68 SER B C 1
ATOM 1658 O O . SER B 1 68 ? -4.168 1.01 -9.5 1 61.88 68 SER B O 1
ATOM 1660 N N . SER B 1 69 ? -5.727 0.898 -11.156 1 54.53 69 SER B N 1
ATOM 1661 C CA . SER B 1 69 ? -5.523 2.275 -11.594 1 54.53 69 SER B CA 1
ATOM 1662 C C . SER B 1 69 ? -5.809 3.262 -10.469 1 54.53 69 SER B C 1
ATOM 1664 O O . SER B 1 69 ? -5.195 4.328 -10.398 1 54.53 69 SER B O 1
ATOM 1666 N N . ASP B 1 70 ? -7.074 2.943 -9.883 1 51.91 70 ASP B N 1
ATOM 1667 C CA . ASP B 1 70 ? -7.844 3.99 -9.219 1 51.91 70 ASP B CA 1
ATOM 1668 C C . ASP B 1 70 ? -7.363 4.191 -7.781 1 51.91 70 ASP B C 1
ATOM 1670 O O . ASP B 1 70 ? -7.824 5.105 -7.09 1 51.91 70 ASP B O 1
ATOM 1674 N N . GLY B 1 71 ? -6.469 3.561 -7.152 1 54.97 71 GLY B N 1
ATOM 1675 C CA . GLY B 1 71 ? -6.508 4.336 -5.926 1 54.97 71 GLY B CA 1
ATOM 1676 C C . GLY B 1 71 ? -5.391 3.988 -4.961 1 54.97 71 GLY B C 1
ATOM 1677 O O . GLY B 1 71 ? -4.902 2.855 -4.949 1 54.97 71 GLY B O 1
ATOM 1678 N N . SER B 1 72 ? -4.535 4.875 -4.836 1 69.19 72 SER B N 1
ATOM 1679 C CA . SER B 1 72 ? -3.531 4.871 -3.775 1 69.19 72 SER B CA 1
ATOM 1680 C C . SER B 1 72 ? -4.152 4.504 -2.432 1 69.19 72 SER B C 1
ATOM 1682 O O . SER B 1 72 ? -5.301 4.852 -2.156 1 69.19 72 SER B O 1
ATOM 1684 N N . PRO B 1 73 ? -3.529 3.459 -1.838 1 75.25 73 PRO B N 1
ATOM 1685 C CA . PRO B 1 73 ? -4.008 3.178 -0.482 1 75.25 73 PRO B CA 1
ATOM 1686 C C . PRO B 1 73 ? -4.16 4.441 0.364 1 75.25 73 PRO B C 1
ATOM 1688 O O . PRO B 1 73 ? -3.34 5.355 0.269 1 75.25 73 PRO B O 1
ATOM 1691 N N . ARG B 1 74 ? -5.285 4.512 1.024 1 81.19 74 ARG B N 1
ATOM 1692 C CA . ARG B 1 74 ? -5.473 5.57 2.014 1 81.19 74 ARG B CA 1
ATOM 1693 C C . ARG B 1 74 ? -4.809 5.203 3.338 1 81.19 74 ARG B C 1
ATOM 1695 O O . ARG B 1 74 ? -5 4.098 3.848 1 81.19 74 ARG B O 1
ATOM 1702 N N . VAL B 1 75 ? -3.977 6.105 3.824 1 84.06 75 VAL B N 1
ATOM 1703 C CA . VAL B 1 75 ? -3.26 5.848 5.07 1 84.06 75 VAL B CA 1
ATOM 1704 C C . VAL B 1 75 ? -3.41 7.043 6.008 1 84.06 75 VAL B C 1
ATOM 1706 O O . VAL B 1 75 ? -3.604 8.172 5.559 1 84.06 75 VAL B O 1
ATOM 1709 N N . VAL B 1 76 ? -3.4 6.719 7.289 1 86.75 76 VAL B N 1
ATOM 1710 C CA . VAL B 1 76 ? -3.35 7.719 8.352 1 86.75 76 VAL B CA 1
ATOM 1711 C C . VAL B 1 76 ? -1.953 7.75 8.969 1 86.75 76 VAL B C 1
ATOM 1713 O O . VAL B 1 76 ? -1.498 6.754 9.531 1 86.75 76 VAL B O 1
ATOM 1716 N N . LEU B 1 77 ? -1.251 8.875 8.781 1 91.25 77 LEU B N 1
ATOM 1717 C CA . LEU B 1 77 ? 0.095 9.039 9.312 1 91.25 77 LEU B CA 1
ATOM 1718 C C . LEU B 1 77 ? 0.06 9.75 10.664 1 91.25 77 LEU B C 1
ATOM 1720 O O . LEU B 1 77 ? -0.697 10.703 10.852 1 91.25 77 LEU B O 1
ATOM 1724 N N . MET B 1 78 ? 0.844 9.203 11.578 1 93.12 78 MET B N 1
ATOM 1725 C CA . MET B 1 78 ? 1.125 9.891 12.836 1 93.12 78 MET B CA 1
ATOM 1726 C C . MET B 1 78 ? 2.488 10.57 12.789 1 93.12 78 MET B C 1
ATOM 1728 O O . MET B 1 78 ? 3.506 9.922 12.555 1 93.12 78 MET B O 1
ATOM 1732 N N . LEU B 1 79 ? 2.482 11.875 13.008 1 95.75 79 LEU B N 1
ATOM 1733 C CA . LEU B 1 79 ? 3.713 12.656 12.914 1 95.75 79 LEU B CA 1
ATOM 1734 C C . LEU B 1 79 ? 3.908 13.516 14.156 1 95.75 79 LEU B C 1
ATOM 1736 O O . LEU B 1 79 ? 2.949 14.094 14.68 1 95.75 79 LEU B O 1
ATOM 1740 N N . ASP B 1 80 ? 5.098 13.547 14.703 1 95.88 80 ASP B N 1
ATOM 1741 C CA . ASP B 1 80 ? 5.469 14.586 15.664 1 95.88 80 ASP B CA 1
ATOM 1742 C C . ASP B 1 80 ? 5.887 15.867 14.945 1 95.88 80 ASP B C 1
ATOM 1744 O O . ASP B 1 80 ? 6.969 15.938 14.367 1 95.88 80 ASP B O 1
ATOM 1748 N N . VAL B 1 81 ? 5.066 16.891 15.031 1 96.81 81 VAL B N 1
ATOM 1749 C CA . VAL B 1 81 ? 5.223 18.094 14.219 1 96.81 81 VAL B CA 1
ATOM 1750 C C . VAL B 1 81 ? 5.902 19.188 15.031 1 96.81 81 VAL B C 1
ATOM 1752 O O . VAL B 1 81 ? 5.582 19.375 16.203 1 96.81 81 VAL B O 1
ATOM 1755 N N . GLU B 1 82 ? 6.805 19.812 14.406 1 96.75 82 GLU B N 1
ATOM 1756 C CA . GLU B 1 82 ? 7.453 20.984 14.961 1 96.75 82 GLU B CA 1
ATOM 1757 C C . GLU B 1 82 ? 7.348 22.172 14.016 1 96.75 82 GLU B C 1
ATOM 1759 O O . GLU B 1 82 ? 7.629 22.047 12.82 1 96.75 82 GLU B O 1
ATOM 1764 N N . THR B 1 83 ? 6.953 23.375 14.578 1 96.06 83 THR B N 1
ATOM 1765 C CA . THR B 1 83 ? 6.805 24.578 13.773 1 96.06 83 THR B CA 1
ATOM 1766 C C . THR B 1 83 ? 7.98 25.531 13.992 1 96.06 83 THR B C 1
ATOM 1768 O O . THR B 1 83 ? 8.742 25.375 14.953 1 96.06 83 THR B O 1
ATOM 1771 N N . ALA B 1 84 ? 8.07 26.516 13.102 1 92.06 84 ALA B N 1
ATOM 1772 C CA . ALA B 1 84 ? 9.102 27.531 13.234 1 92.06 84 ALA B CA 1
ATOM 1773 C C . ALA B 1 84 ? 8.938 28.312 14.523 1 92.06 84 ALA B C 1
ATOM 1775 O O . ALA B 1 84 ? 9.922 28.766 15.117 1 92.06 84 ALA B O 1
ATOM 1776 N N . GLY B 1 85 ? 7.695 28.438 14.914 1 92 85 GLY B N 1
ATOM 1777 C CA . GLY B 1 85 ? 7.406 29.203 16.125 1 92 85 GLY B CA 1
ATOM 1778 C C . GLY B 1 85 ? 7.672 28.422 17.391 1 92 85 GLY B C 1
ATOM 1779 O O . GLY B 1 85 ? 7.52 28.969 18.5 1 92 85 GLY B O 1
ATOM 1780 N N . GLY B 1 86 ? 8.086 27.156 17.344 1 92.06 86 GLY B N 1
ATOM 1781 C CA . GLY B 1 86 ? 8.453 26.375 18.516 1 92.06 86 GLY B CA 1
ATOM 1782 C C . GLY B 1 86 ? 7.316 25.531 19.031 1 92.06 86 GLY B C 1
ATOM 1783 O O . GLY B 1 86 ? 7.434 24.906 20.094 1 92.06 86 GLY B O 1
ATOM 1784 N N . ILE B 1 87 ? 6.266 25.562 18.391 1 93.44 87 ILE B N 1
ATOM 1785 C CA . ILE B 1 87 ? 5.141 24.734 18.797 1 93.44 87 ILE B CA 1
ATOM 1786 C C . ILE B 1 87 ? 5.375 23.297 18.344 1 93.44 87 ILE B C 1
ATOM 1788 O O . ILE B 1 87 ? 5.816 23.047 17.219 1 93.44 87 ILE B O 1
ATOM 1792 N N . SER B 1 88 ? 5.18 22.312 19.25 1 95.06 88 SER B N 1
ATOM 1793 C CA . SER B 1 88 ? 5.25 20.891 18.953 1 95.06 88 SER B CA 1
ATOM 1794 C C . SER B 1 88 ? 3.928 20.188 19.266 1 95.06 88 SER B C 1
ATOM 1796 O O . SER B 1 88 ? 3.307 20.469 20.297 1 95.06 88 SER B O 1
ATOM 1798 N N . PHE B 1 89 ? 3.527 19.359 18.406 1 94.75 89 PHE B N 1
ATOM 1799 C CA . PHE B 1 89 ? 2.275 18.641 18.641 1 94.75 89 PHE B CA 1
ATOM 1800 C C . PHE B 1 89 ? 2.201 17.375 17.797 1 94.75 89 PHE B C 1
ATOM 1802 O O . PHE B 1 89 ? 2.955 17.219 16.828 1 94.75 89 PHE B O 1
ATOM 1809 N N . ARG B 1 90 ? 1.304 16.406 18.156 1 93.62 90 ARG B N 1
ATOM 1810 C CA . ARG B 1 90 ? 1.004 15.227 17.359 1 93.62 90 ARG B CA 1
ATOM 1811 C C . ARG B 1 90 ? 0.104 15.578 16.172 1 93.62 90 ARG B C 1
ATOM 1813 O O . ARG B 1 90 ? -0.993 16.109 16.359 1 93.62 90 ARG B O 1
ATOM 1820 N N . GLY B 1 91 ? 0.641 15.391 14.969 1 96.38 91 GLY B N 1
ATOM 1821 C CA . GLY B 1 91 ? -0.132 15.602 13.75 1 96.38 91 GLY B CA 1
ATOM 1822 C C . GLY B 1 91 ? -0.66 14.32 13.141 1 96.38 91 GLY B C 1
ATOM 1823 O O . GLY B 1 91 ? 0.014 13.289 13.18 1 96.38 91 GLY B O 1
ATOM 1824 N N . ILE B 1 92 ? -1.831 14.352 12.57 1 93.94 92 ILE B N 1
ATOM 1825 C CA . ILE B 1 92 ? -2.469 13.242 11.867 1 93.94 92 ILE B CA 1
ATOM 1826 C C . ILE B 1 92 ? -2.709 13.625 10.406 1 93.94 92 ILE B C 1
ATOM 1828 O O . ILE B 1 92 ? -3.432 14.578 10.117 1 93.94 92 ILE B O 1
ATOM 1832 N N . ALA B 1 93 ? -2.09 12.984 9.508 1 95 93 ALA B N 1
ATOM 1833 C CA . ALA B 1 93 ? -2.285 13.211 8.078 1 95 93 ALA B CA 1
ATOM 1834 C C . ALA B 1 93 ? -3.045 12.055 7.434 1 95 93 ALA B C 1
ATOM 1836 O O . ALA B 1 93 ? -2.639 10.898 7.547 1 95 93 ALA B O 1
ATOM 1837 N N . ASP B 1 94 ? -4.152 12.305 6.852 1 90.19 94 ASP B N 1
ATOM 1838 C CA . ASP B 1 94 ? -4.965 11.375 6.078 1 90.19 94 ASP B CA 1
ATOM 1839 C C . ASP B 1 94 ? -4.645 11.469 4.59 1 90.19 94 ASP B C 1
ATOM 1841 O O . ASP B 1 94 ? -5.066 12.414 3.918 1 90.19 94 ASP B O 1
ATOM 1845 N N . GLU B 1 95 ? -3.854 10.5 4.062 1 88.44 95 GLU B N 1
ATOM 1846 C CA . GLU B 1 95 ? -3.227 10.641 2.752 1 88.44 95 GLU B CA 1
ATOM 1847 C C . GLU B 1 95 ? -3.545 9.453 1.853 1 88.44 95 GLU B C 1
ATOM 1849 O O . GLU B 1 95 ? -3.727 8.336 2.336 1 88.44 95 GLU B O 1
ATOM 1854 N N . ASP B 1 96 ? -3.613 9.75 0.612 1 82.25 96 ASP B N 1
ATOM 1855 C CA . ASP B 1 96 ? -3.531 8.719 -0.421 1 82.25 96 ASP B CA 1
ATOM 1856 C C . ASP B 1 96 ? -2.105 8.594 -0.953 1 82.25 96 ASP B C 1
ATOM 1858 O O . ASP B 1 96 ? -1.59 9.508 -1.594 1 82.25 96 ASP B O 1
ATOM 1862 N N . LEU B 1 97 ? -1.494 7.469 -0.602 1 83.06 97 LEU B N 1
ATOM 1863 C CA . LEU B 1 97 ? -0.117 7.273 -1.04 1 83.06 97 LEU B CA 1
ATOM 1864 C C . LEU B 1 97 ? -0.028 6.141 -2.061 1 83.06 97 LEU B C 1
ATOM 1866 O O . LEU B 1 97 ? -0.732 5.137 -1.942 1 83.06 97 LEU B O 1
ATOM 1870 N N . THR B 1 98 ? 0.797 6.441 -3.039 1 79 98 THR B N 1
ATOM 1871 C CA . THR B 1 98 ? 1.146 5.324 -3.91 1 79 98 THR B CA 1
ATOM 1872 C C . THR B 1 98 ? 1.87 4.234 -3.127 1 79 98 THR B C 1
ATOM 1874 O O . THR B 1 98 ? 2.422 4.496 -2.055 1 79 98 THR B O 1
ATOM 1877 N N . ILE B 1 99 ? 1.855 3.096 -3.605 1 74.12 99 ILE B N 1
ATOM 1878 C CA . ILE B 1 99 ? 2.592 1.998 -2.986 1 74.12 99 ILE B CA 1
ATOM 1879 C C . ILE B 1 99 ? 4.066 2.377 -2.854 1 74.12 99 ILE B C 1
ATOM 1881 O O . ILE B 1 99 ? 4.695 2.1 -1.829 1 74.12 99 ILE B O 1
ATOM 1885 N N . THR B 1 100 ? 4.582 3.023 -3.91 1 75.5 100 THR B N 1
ATOM 1886 C CA . THR B 1 100 ? 5.973 3.463 -3.869 1 75.5 100 THR B CA 1
ATOM 1887 C C . THR B 1 100 ? 6.203 4.406 -2.691 1 75.5 100 THR B C 1
ATOM 1889 O O . THR B 1 100 ? 7.191 4.27 -1.965 1 75.5 100 THR B O 1
ATOM 1892 N N . GLU B 1 101 ? 5.34 5.277 -2.432 1 83 101 GLU B N 1
ATOM 1893 C CA . GLU B 1 101 ? 5.457 6.199 -1.307 1 83 101 GLU B CA 1
ATOM 1894 C C . GLU B 1 101 ? 5.363 5.461 0.025 1 83 101 GLU B C 1
ATOM 1896 O O . GLU B 1 101 ? 6.098 5.773 0.966 1 83 101 GLU B O 1
ATOM 1901 N N . LEU B 1 102 ? 4.488 4.566 0.05 1 79.75 102 LEU B N 1
ATOM 1902 C CA . LEU B 1 102 ? 4.289 3.801 1.275 1 79.75 102 LEU B CA 1
ATOM 1903 C C . LEU B 1 102 ? 5.543 3.006 1.631 1 79.75 102 LEU B C 1
ATOM 1905 O O . LEU B 1 102 ? 5.926 2.932 2.801 1 79.75 102 LEU B O 1
ATOM 1909 N N . THR B 1 103 ? 6.172 2.41 0.682 1 76.31 103 THR B N 1
ATOM 1910 C CA . THR B 1 103 ? 7.344 1.576 0.923 1 76.31 103 THR B CA 1
ATOM 1911 C C . THR B 1 103 ? 8.539 2.428 1.346 1 76.31 103 THR B C 1
ATOM 1913 O O . THR B 1 103 ? 9.523 1.909 1.876 1 76.31 103 THR B O 1
ATOM 1916 N N . ARG B 1 104 ? 8.453 3.686 1.109 1 79.88 104 ARG B N 1
ATOM 1917 C CA . ARG B 1 104 ? 9.539 4.59 1.473 1 79.88 104 ARG B CA 1
ATOM 1918 C C . ARG B 1 104 ? 9.328 5.168 2.867 1 79.88 104 ARG B C 1
ATOM 1920 O O . ARG B 1 104 ? 10.227 5.797 3.428 1 79.88 104 ARG B O 1
ATOM 1927 N N . LEU B 1 105 ? 8.148 4.961 3.404 1 81.81 105 LEU B N 1
ATOM 1928 C CA . LEU B 1 105 ? 7.879 5.492 4.734 1 81.81 105 LEU B CA 1
ATOM 1929 C C . LEU B 1 105 ? 8.68 4.742 5.793 1 81.81 105 LEU B C 1
ATOM 1931 O O . LEU B 1 105 ? 8.766 3.514 5.766 1 81.81 105 LEU B O 1
ATOM 1935 N N . ALA B 1 106 ? 9.32 5.441 6.664 1 83.56 106 ALA B N 1
ATOM 1936 C CA . ALA B 1 106 ? 10.055 4.883 7.797 1 83.56 106 ALA B CA 1
ATOM 1937 C C . ALA B 1 106 ? 9.875 5.742 9.047 1 83.56 106 ALA B C 1
ATOM 1939 O O . ALA B 1 106 ? 9.93 6.973 8.977 1 83.56 106 ALA B O 1
ATOM 1940 N N . PRO B 1 107 ? 9.57 5.023 10.172 1 84.56 107 PRO B N 1
ATOM 1941 C CA . PRO B 1 107 ? 9.562 5.801 11.414 1 84.56 107 PRO B CA 1
ATOM 1942 C C . PRO B 1 107 ? 10.836 6.629 11.594 1 84.56 107 PRO B C 1
ATOM 1944 O O . PRO B 1 107 ? 11.93 6.152 11.297 1 84.56 107 PRO B O 1
ATOM 1947 N N . GLY B 1 108 ? 10.656 7.812 11.977 1 89.38 108 GLY B N 1
ATOM 1948 C CA . GLY B 1 108 ? 11.789 8.711 12.164 1 89.38 108 GLY B CA 1
ATOM 1949 C C . GLY B 1 108 ? 12.055 9.586 10.953 1 89.38 108 GLY B C 1
ATOM 1950 O O . GLY B 1 108 ? 12.82 10.555 11.039 1 89.38 108 GLY B O 1
ATOM 1951 N N . GLN B 1 109 ? 11.445 9.281 9.82 1 91.56 109 GLN B N 1
ATOM 1952 C CA . GLN B 1 109 ? 11.57 10.078 8.609 1 91.56 109 GLN B CA 1
ATOM 1953 C C . GLN B 1 109 ? 10.953 11.469 8.805 1 91.56 109 GLN B C 1
ATOM 1955 O O . GLN B 1 109 ? 9.852 11.594 9.352 1 91.56 109 GLN B O 1
ATOM 1960 N N . THR B 1 110 ? 11.727 12.461 8.438 1 95.56 110 THR B N 1
ATOM 1961 C CA . THR B 1 110 ? 11.203 13.828 8.516 1 95.56 110 THR B CA 1
ATOM 1962 C C . THR B 1 110 ? 10.523 14.219 7.203 1 95.56 110 THR B C 1
ATOM 1964 O O . THR B 1 110 ? 11.102 14.062 6.125 1 95.56 110 THR B O 1
ATOM 1967 N N . LEU B 1 111 ? 9.328 14.711 7.262 1 95.88 111 LEU B N 1
ATOM 1968 C CA . LEU B 1 111 ? 8.539 15.102 6.098 1 95.88 111 LEU B CA 1
ATOM 1969 C C . LEU B 1 111 ? 7.988 16.516 6.273 1 95.88 111 LEU B C 1
ATOM 1971 O O . LEU B 1 111 ? 7.582 16.891 7.371 1 95.88 111 LEU B O 1
ATOM 1975 N N . PRO B 1 112 ? 8.031 17.344 5.215 1 97.56 112 PRO B N 1
ATOM 1976 C CA . PRO B 1 112 ? 7.32 18.609 5.293 1 97.56 112 PRO B CA 1
ATOM 1977 C C . PRO B 1 112 ? 5.805 18.438 5.379 1 97.56 112 PRO B C 1
ATOM 1979 O O . PRO B 1 112 ? 5.238 17.578 4.688 1 97.56 112 PRO B O 1
ATOM 1982 N N . VAL B 1 113 ? 5.164 19.203 6.203 1 97.81 113 VAL B N 1
ATOM 1983 C CA . VAL B 1 113 ? 3.717 19.125 6.371 1 97.81 113 VAL B CA 1
ATOM 1984 C C . VAL B 1 113 ? 3.129 20.531 6.43 1 97.81 113 VAL B C 1
ATOM 1986 O O . VAL B 1 113 ? 3.863 21.516 6.57 1 97.81 113 VAL B O 1
ATOM 1989 N N . ARG B 1 114 ? 1.821 20.562 6.184 1 98 114 ARG B N 1
ATOM 1990 C CA . ARG B 1 114 ? 1.062 21.797 6.379 1 98 114 ARG B CA 1
ATOM 1991 C C . ARG B 1 114 ? 0.033 21.625 7.496 1 98 114 ARG B C 1
ATOM 1993 O O . ARG B 1 114 ? -0.595 20.578 7.617 1 98 114 ARG B O 1
ATOM 2000 N N . TYR B 1 115 ? -0.076 22.641 8.312 1 97 115 TYR B N 1
ATOM 2001 C CA . TYR B 1 115 ? -1.05 22.672 9.398 1 97 115 TYR B CA 1
ATOM 2002 C C . TYR B 1 115 ? -1.805 23.984 9.43 1 97 115 TYR B C 1
ATOM 2004 O O . TYR B 1 115 ? -1.52 24.891 8.648 1 97 115 TYR B O 1
ATOM 2012 N N . ARG B 1 116 ? -2.758 24.047 10.203 1 96.12 116 ARG B N 1
ATOM 2013 C CA . ARG B 1 116 ? -3.561 25.25 10.375 1 96.12 116 ARG B CA 1
ATOM 2014 C C . ARG B 1 116 ? -3.309 25.891 11.742 1 96.12 116 ARG B C 1
ATOM 2016 O O . ARG B 1 116 ? -3.883 25.469 12.742 1 96.12 116 ARG B O 1
ATOM 2023 N N . PRO B 1 117 ? -2.543 26.984 11.719 1 94.88 117 PRO B N 1
ATOM 2024 C CA . PRO B 1 117 ? -2.168 27.594 13 1 94.88 117 PRO B CA 1
ATOM 2025 C C . PRO B 1 117 ? -3.375 28.109 13.789 1 94.88 117 PRO B C 1
ATOM 2027 O O . PRO B 1 117 ? -3.344 28.125 15.016 1 94.88 117 PRO B O 1
ATOM 2030 N N . ALA B 1 118 ? -4.426 28.422 13.133 1 91.94 118 ALA B N 1
ATOM 2031 C CA . ALA B 1 118 ? -5.59 29 13.789 1 91.94 118 ALA B CA 1
ATOM 2032 C C . ALA B 1 118 ? -6.438 27.938 14.461 1 91.94 118 ALA B C 1
ATOM 2034 O O . ALA B 1 118 ? -7.16 28.219 15.422 1 91.94 118 ALA B O 1
ATOM 2035 N N . VAL B 1 119 ? -6.406 26.75 14.047 1 89.88 119 VAL B N 1
ATOM 2036 C CA . VAL B 1 119 ? -7.328 25.719 14.516 1 89.88 119 VAL B CA 1
ATOM 2037 C C . VAL B 1 119 ? -6.59 24.75 15.43 1 89.88 119 VAL B C 1
ATOM 2039 O O . VAL B 1 119 ? -7.094 24.391 16.5 1 89.88 119 VAL B O 1
ATOM 2042 N N . MET B 1 120 ? -5.391 24.328 15.117 1 88.62 120 MET B N 1
ATOM 2043 C CA . MET B 1 120 ? -4.527 23.406 15.859 1 88.62 120 MET B CA 1
ATOM 2044 C C . MET B 1 120 ? -5.297 22.172 16.281 1 88.62 120 MET B C 1
ATOM 2046 O O . MET B 1 120 ? -5.27 21.797 17.469 1 88.62 120 MET B O 1
ATOM 2050 N N . ASP B 1 121 ? -6.051 21.484 15.422 1 90.19 121 ASP B N 1
ATOM 2051 C CA . ASP B 1 121 ? -6.895 20.328 15.719 1 90.19 121 ASP B CA 1
ATOM 2052 C C . ASP B 1 121 ? -6.168 19.016 15.398 1 90.19 121 ASP B C 1
ATOM 2054 O O . ASP B 1 121 ? -6.805 18 15.156 1 90.19 121 ASP B O 1
ATOM 2058 N N . HIS B 1 122 ? -4.945 19.016 15.266 1 93.88 122 HIS B N 1
ATOM 2059 C CA . HIS B 1 122 ? -4.059 17.875 15.062 1 93.88 122 HIS B CA 1
ATOM 2060 C C . HIS B 1 122 ? -3.992 17.484 13.594 1 93.88 122 HIS B C 1
ATOM 2062 O O . HIS B 1 122 ? -3.111 16.719 13.188 1 93.88 122 HIS B O 1
ATOM 2068 N N . TYR B 1 123 ? -4.906 18.016 12.766 1 95.25 123 TYR B N 1
ATOM 2069 C CA . TYR B 1 123 ? -4.867 17.656 11.352 1 95.25 123 TYR B CA 1
ATOM 2070 C C . TYR B 1 123 ? -3.695 18.328 10.648 1 95.25 123 TYR B C 1
ATOM 2072 O O . TYR B 1 123 ? -3.48 19.531 10.805 1 95.25 123 TYR B O 1
ATOM 2080 N N . VAL B 1 124 ? -2.961 17.547 9.938 1 96.94 124 VAL B N 1
ATOM 2081 C CA . VAL B 1 124 ? -1.924 18.062 9.047 1 96.94 124 VAL B CA 1
ATOM 2082 C C . VAL B 1 124 ? -2.029 17.391 7.68 1 96.94 124 VAL B C 1
ATOM 2084 O O . VAL B 1 124 ? -2.795 16.438 7.508 1 96.94 124 VAL B O 1
ATOM 2087 N N . ALA B 1 125 ? -1.393 17.969 6.699 1 97.25 125 ALA B N 1
ATOM 2088 C CA . ALA B 1 125 ? -1.27 17.406 5.359 1 97.25 125 ALA B CA 1
ATOM 2089 C C . ALA B 1 125 ? 0.186 17.391 4.902 1 97.25 125 ALA B C 1
ATOM 2091 O O . ALA B 1 125 ? 0.964 18.281 5.254 1 97.25 125 ALA B O 1
ATOM 2092 N N . LEU B 1 126 ? 0.545 16.312 4.16 1 96.5 126 LEU B N 1
ATOM 2093 C CA . LEU B 1 126 ? 1.873 16.328 3.557 1 96.5 126 LEU B CA 1
ATOM 2094 C C . LEU B 1 126 ? 2.012 17.469 2.564 1 96.5 126 LEU B C 1
ATOM 2096 O O . LEU B 1 126 ? 1.1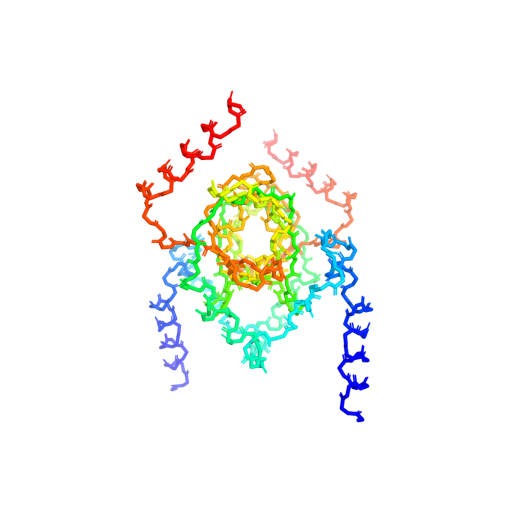21 17.703 1.741 1 96.5 126 LEU B O 1
ATOM 2100 N N . ALA B 1 127 ? 3.064 18.188 2.719 1 97.19 127 ALA B N 1
ATOM 2101 C CA . ALA B 1 127 ? 3.348 19.266 1.782 1 97.19 127 ALA B CA 1
ATOM 2102 C C . ALA B 1 127 ? 4.141 18.766 0.58 1 97.19 127 ALA B C 1
ATOM 2104 O O . ALA B 1 127 ? 5.312 19.109 0.41 1 97.19 127 ALA B O 1
ATOM 2105 N N . ARG B 1 128 ? 3.512 18.094 -0.247 1 92.12 128 ARG B N 1
ATOM 2106 C CA . ARG B 1 128 ? 4.172 17.453 -1.374 1 92.12 128 ARG B CA 1
ATOM 2107 C C . ARG B 1 128 ? 4.676 18.484 -2.381 1 92.12 128 ARG B C 1
ATOM 2109 O O . ARG B 1 128 ? 5.629 18.219 -3.117 1 92.12 128 ARG B O 1
ATOM 2116 N N . ASP B 1 129 ? 4.105 19.609 -2.359 1 92.31 129 ASP B N 1
ATOM 2117 C CA . ASP B 1 129 ? 4.43 20.641 -3.332 1 92.31 129 ASP B CA 1
ATOM 2118 C C . ASP B 1 129 ? 5.391 21.672 -2.736 1 92.31 129 ASP B C 1
ATOM 2120 O O . ASP B 1 129 ? 5.695 22.688 -3.371 1 92.31 129 ASP B O 1
ATOM 2124 N N . ALA B 1 130 ? 5.809 21.453 -1.565 1 93.31 130 ALA B N 1
ATOM 2125 C CA . ALA B 1 130 ? 6.645 22.453 -0.906 1 93.31 130 ALA B CA 1
ATOM 2126 C C . ALA B 1 130 ? 7.969 22.641 -1.642 1 93.31 130 ALA B C 1
ATOM 2128 O O . ALA B 1 130 ? 8.57 21.656 -2.092 1 93.31 130 ALA B O 1
ATOM 2129 N N . ASP B 1 131 ? 8.398 23.891 -1.736 1 94.69 131 ASP B N 1
ATOM 2130 C CA . ASP B 1 131 ? 9.711 24.219 -2.289 1 94.69 131 ASP B CA 1
ATOM 2131 C C . ASP B 1 131 ? 10.836 23.719 -1.38 1 94.69 131 ASP B C 1
ATOM 2133 O O . ASP B 1 131 ? 10.898 24.094 -0.207 1 94.69 131 ASP B O 1
ATOM 2137 N N . PRO B 1 132 ? 11.719 22.969 -1.959 1 93.69 132 PRO B N 1
ATOM 2138 C CA . PRO B 1 132 ? 12.812 22.453 -1.141 1 93.69 132 PRO B CA 1
ATOM 2139 C C . PRO B 1 132 ? 13.586 23.562 -0.422 1 93.69 132 PRO B C 1
ATOM 2141 O O . PRO B 1 132 ? 14.062 23.359 0.699 1 93.69 132 PRO B O 1
ATOM 2144 N N . ALA B 1 133 ? 13.695 24.625 -1.07 1 95.94 133 ALA B N 1
ATOM 2145 C CA . ALA B 1 133 ? 14.406 25.734 -0.43 1 95.94 133 ALA B CA 1
ATOM 2146 C C . ALA B 1 133 ? 13.656 26.219 0.807 1 95.94 133 ALA B C 1
ATOM 2148 O O . ALA B 1 133 ? 14.266 26.562 1.821 1 95.94 133 ALA B O 1
ATOM 2149 N N . GLN B 1 134 ? 12.359 26.297 0.661 1 94.81 134 GLN B N 1
ATOM 2150 C CA . GLN B 1 134 ? 11.547 26.703 1.802 1 94.81 134 GLN B CA 1
ATOM 2151 C C . GLN B 1 134 ? 11.656 25.688 2.941 1 94.81 134 GLN B C 1
ATOM 2153 O O . GLN B 1 134 ? 11.711 26.062 4.113 1 94.81 134 GLN B O 1
ATOM 2158 N N . VAL B 1 135 ? 11.734 24.406 2.619 1 95.5 135 VAL B N 1
ATOM 2159 C CA . VAL B 1 135 ? 11.852 23.344 3.621 1 95.5 135 VAL B CA 1
ATOM 2160 C C . VAL B 1 135 ? 13.195 23.438 4.328 1 95.5 135 VAL B C 1
ATOM 2162 O O . VAL B 1 135 ? 13.281 23.281 5.551 1 95.5 135 VAL B O 1
ATOM 2165 N N . ARG B 1 136 ? 14.18 23.703 3.588 1 95.06 136 ARG B N 1
ATOM 2166 C CA . ARG B 1 136 ? 15.516 23.859 4.168 1 95.06 136 ARG B CA 1
ATOM 2167 C C . ARG B 1 136 ? 15.555 25.047 5.125 1 95.06 136 ARG B C 1
ATOM 2169 O O . ARG B 1 136 ? 16.109 24.938 6.223 1 95.06 136 ARG B O 1
ATOM 2176 N N . ARG B 1 137 ? 15.008 26.156 4.684 1 94.56 137 ARG B N 1
ATOM 2177 C CA . ARG B 1 137 ? 14.969 27.328 5.543 1 94.56 137 ARG B CA 1
ATOM 2178 C C . ARG B 1 137 ? 14.234 27.031 6.844 1 94.56 137 ARG B C 1
ATOM 2180 O O . ARG B 1 137 ? 14.68 27.438 7.922 1 94.56 137 ARG B O 1
ATOM 2187 N N . LEU B 1 138 ? 13.164 26.375 6.699 1 94.88 138 LEU B N 1
ATOM 2188 C CA . LEU B 1 138 ? 12.375 26 7.867 1 94.88 138 LEU B CA 1
ATOM 2189 C C . LEU B 1 138 ? 13.188 25.109 8.797 1 94.88 138 LEU B C 1
ATOM 2191 O O . LEU B 1 138 ? 13.188 25.312 10.016 1 94.88 138 LEU B O 1
ATOM 2195 N N . SER B 1 139 ? 13.789 24.094 8.273 1 95.31 139 SER B N 1
ATOM 2196 C CA . SER B 1 139 ? 14.617 23.188 9.055 1 95.31 139 SER B CA 1
ATOM 2197 C C . SER B 1 139 ? 15.688 23.938 9.828 1 95.31 139 SER B C 1
ATOM 2199 O O . SER B 1 139 ? 15.922 23.672 11.008 1 95.31 139 SER B O 1
ATOM 2201 N N . ASP B 1 140 ? 16.297 24.891 9.141 1 94.5 140 ASP B N 1
ATOM 2202 C CA . ASP B 1 140 ? 17.328 25.703 9.773 1 94.5 140 ASP B CA 1
ATOM 2203 C C . ASP B 1 140 ? 16.75 26.547 10.914 1 94.5 140 ASP B C 1
ATOM 2205 O O . ASP B 1 140 ? 17.359 26.672 11.977 1 94.5 140 ASP B O 1
ATOM 2209 N N . GLU B 1 141 ? 15.633 27.109 10.656 1 94.06 141 GLU B N 1
ATOM 2210 C CA . GLU B 1 141 ? 14.977 27.922 11.664 1 94.06 141 GLU B CA 1
ATOM 2211 C C . GLU B 1 141 ? 14.633 27.109 12.906 1 94.06 141 GLU B C 1
ATOM 2213 O O . GLU B 1 141 ? 14.844 27.562 14.031 1 94.06 141 GLU B O 1
ATOM 2218 N N . ILE B 1 142 ? 14.188 25.922 12.742 1 93.38 142 ILE B N 1
ATOM 2219 C CA . ILE B 1 142 ? 13.812 25.047 13.844 1 93.38 142 ILE B CA 1
ATOM 2220 C C . ILE B 1 142 ? 15.062 24.625 14.617 1 93.38 142 ILE B C 1
ATOM 2222 O O . ILE B 1 142 ? 15.07 24.625 15.852 1 93.38 142 ILE B O 1
ATOM 2226 N N . ALA B 1 143 ? 16.078 24.312 13.891 1 92.19 143 ALA B N 1
ATOM 2227 C CA . ALA B 1 143 ? 17.328 23.906 14.516 1 92.19 143 ALA B CA 1
ATOM 2228 C C . ALA B 1 143 ? 17.938 25.031 15.344 1 92.19 143 ALA B C 1
ATOM 2230 O O . ALA B 1 143 ? 18.484 24.797 16.422 1 92.19 143 ALA B O 1
ATOM 2231 N N . SER B 1 144 ? 17.875 26.141 14.852 1 92 144 SER B N 1
ATOM 2232 C CA . SER B 1 144 ? 18.438 27.297 15.539 1 92 144 SER B CA 1
ATOM 2233 C C . SER B 1 144 ? 17.703 27.594 16.844 1 92 144 SER B C 1
ATOM 2235 O O . SER B 1 144 ? 18.312 28.031 17.828 1 92 144 SER B O 1
ATOM 2237 N N . ARG B 1 145 ? 16.469 27.359 16.859 1 89.12 145 ARG B N 1
ATOM 2238 C CA . ARG B 1 145 ? 15.68 27.578 18.062 1 89.12 145 ARG B CA 1
ATOM 2239 C C . ARG B 1 145 ? 16.062 26.594 19.156 1 89.12 145 ARG B C 1
ATOM 2241 O O . ARG B 1 145 ? 16.016 26.938 20.344 1 89.12 145 ARG B O 1
ATOM 2248 N N . LYS B 1 146 ? 16.422 25.438 18.812 1 82.88 146 LYS B N 1
ATOM 2249 C CA . LYS B 1 146 ? 16.75 24.406 19.781 1 82.88 146 LYS B CA 1
ATOM 2250 C C . LYS B 1 146 ? 18.125 24.641 20.391 1 82.88 146 LYS B C 1
ATOM 2252 O O . LYS B 1 146 ? 18.422 24.141 21.484 1 82.88 146 LYS B O 1
ATOM 2257 N N . ARG B 1 147 ? 19.062 25.297 19.734 1 78.62 147 ARG B N 1
ATOM 2258 C CA . ARG B 1 147 ? 20.406 25.594 20.234 1 78.62 147 ARG B CA 1
ATOM 2259 C C . ARG B 1 147 ? 20.391 26.766 21.203 1 78.62 147 ARG B C 1
ATOM 2261 O O . ARG B 1 147 ? 21.266 26.891 22.062 1 78.62 147 ARG B O 1
ATOM 2268 N N . THR B 1 148 ? 19.422 27.516 21.219 1 67.56 148 THR B N 1
ATOM 2269 C CA . THR B 1 148 ? 19.406 28.641 22.141 1 67.56 148 THR B CA 1
ATOM 2270 C C . THR B 1 148 ? 18.578 28.297 23.391 1 67.56 148 THR B C 1
ATOM 2272 O O . THR B 1 148 ? 17.547 27.641 23.281 1 67.56 148 THR B O 1
#

pLDDT: mean 84.69, std 12.97, range [34.53, 98.06]